Protein 4B9F (pdb70)

CATH classification: 2.60.40.710

Organism: Acetivibrio thermocellus (strain ATCC 27405 / DSM 1237 / JCM 9322 / NBRC 103400 / NCIMB 10682 / NRRL B-4536 / VPI 7372) (NCBI:txid203119)

InterPro domains:
  IPR001956 Carbohydrate-binding module 3 [PF00942] (370-519)
  IPR001956 Carbohydrate-binding module 3 [PS51172] (365-523)
  IPR001956 Carbohydrate-binding module 3 [SM01067] (371-462)
  IPR002102 Cellulosome anchoring protein, cohesin domain [PF00963] (31-167)
  IPR002102 Cellulosome anchoring protein, cohesin domain [PF00963] (185-321)
  IPR002102 Cellulosome anchoring protein, cohesin domain [PF00963] (562-702)
  IPR002102 Cellulosome anchoring protein, cohesin domain [PF00963] (726-865)
  IPR002102 Cellulosome anchoring protein, cohesin domain [PF00963] (891-1030)
  IPR002102 Cellulosome anchoring protein, cohesin domain [PF00963] (1056-1195)
  IPR002102 Cellulosome anchoring protein, cohesin domain [PF00963] (1221-1360)
  IPR002102 Cellulosome anchoring protein, cohesin domain [PF00963] (1386-1525)
  IPR002102 Cellulosome anchoring protein, cohesin domain [PF00963] (1550-1689)
  IPR002105 Dockerin type I repeat [PF00404] (1790-1843)
  IPR002105 Dockerin type I repeat [PS00448] (1824-1843)
  IPR008965 CBM2/CBM3, carbohydrate-binding domain superfamily [SSF49384] (30-178)
  IPR008965 CBM2/CBM3, carbohydrate-binding domain superfamily [SSF49384] (184-321)
  IPR008965 CBM2/CBM3, carbohydrate-binding domain superfamily [SSF49384] (366-522)
  IPR008965 CBM2/CBM3, carbohydrate-binding domain superfamily [SSF49384] (562-702)
  IPR008965 CBM2/CBM3, carbohydrate-binding domain superfamily [SSF49384] (725-865)
  IPR008965 CBM2/CBM3, carbohydrate-binding domain superfamily [SSF49384] (890-1030)

Radius of gyration: 20.33 Å; Cα contacts (8 Å, |Δi|>4): 870; chains: 2; bounding box: 59×36×46 Å

Structure (mmCIF, N/CA/C/O backbone):
data_4B9F
#
_entry.id   4B9F
#
_cell.length_a   54.939
_cell.length_b   58.868
_cell.length_c   87.525
_cell.angle_alpha   90.00
_cell.angle_beta   90.00
_cell.angle_gamma   90.00
#
_symmetry.space_group_name_H-M   'P 2 21 21'
#
loop_
_entity.id
_entity.type
_entity.pdbx_description
1 polymer 'CELLULOSOMAL-SCAFFOLDING PROTEIN A'
2 non-polymer 'CALCIUM ION'
3 non-polymer 'SULFATE ION'
4 water water
#
loop_
_atom_site.group_PDB
_atom_site.id
_atom_site.type_symbol
_atom_site.label_atom_id
_atom_site.label_alt_id
_atom_site.label_comp_id
_atom_site.label_asym_id
_atom_site.label_entity_id
_atom_site.label_seq_id
_atom_site.pdbx_PDB_ins_code
_atom_site.Cartn_x
_atom_site.Cartn_y
_atom_site.Cartn_z
_atom_site.occupancy
_atom_site.B_iso_or_equiv
_atom_site.auth_seq_id
_atom_site.auth_comp_id
_atom_site.auth_asym_id
_atom_site.auth_atom_id
_atom_site.pdbx_PDB_model_num
ATOM 1 N N . ASN A 1 1 ? 32.471 5.088 31.113 1.00 44.11 1 ASN A N 1
ATOM 2 C CA . ASN A 1 1 ? 32.142 3.849 30.422 1.00 40.53 1 ASN A CA 1
ATOM 3 C C . ASN A 1 1 ? 30.651 3.773 30.141 1.00 28.18 1 ASN A C 1
ATOM 4 O O . ASN A 1 1 ? 29.838 3.662 31.060 1.00 26.34 1 ASN A O 1
ATOM 9 N N . LEU A 1 2 ? 30.288 3.847 28.869 1.00 20.34 2 LEU A N 1
ATOM 10 C CA . LEU A 1 2 ? 28.879 3.780 28.511 1.00 19.03 2 LEU A CA 1
ATOM 11 C C . LEU A 1 2 ? 28.620 2.981 27.245 1.00 18.19 2 LEU A C 1
ATOM 12 O O . LEU A 1 2 ? 29.520 2.782 26.418 1.00 22.68 2 LEU A O 1
ATOM 17 N N . LYS A 1 3 ? 27.386 2.503 27.126 1.00 15.68 3 LYS A N 1
ATOM 18 C CA . LYS A 1 3 ? 26.912 1.780 25.957 1.00 16.22 3 LYS A CA 1
ATOM 19 C C . LYS A 1 3 ? 25.797 2.607 25.333 1.00 12.92 3 LYS A C 1
ATOM 20 O O . LYS A 1 3 ? 24.961 3.161 26.047 1.00 14.09 3 LYS A O 1
ATOM 26 N N . VAL A 1 4 ? 25.781 2.687 24.009 1.00 11.56 4 VAL A N 1
ATOM 27 C CA . VAL A 1 4 ? 24.734 3.420 23.310 1.00 10.51 4 VAL A CA 1
ATOM 28 C C . VAL A 1 4 ? 24.003 2.470 22.375 1.00 10.75 4 VAL A C 1
ATOM 29 O O . VAL A 1 4 ? 24.634 1.743 21.606 1.00 13.51 4 VAL A O 1
ATOM 33 N N . GLU A 1 5 ? 22.677 2.456 22.476 1.00 10.10 5 GLU A N 1
ATOM 34 C CA . GLU A 1 5 ? 21.840 1.712 21.562 1.00 11.33 5 GLU A CA 1
ATOM 35 C C . GLU A 1 5 ? 20.912 2.714 20.895 1.00 9.56 5 GLU A C 1
ATOM 36 O O . GLU A 1 5 ? 20.645 3.788 21.440 1.00 9.97 5 GLU A O 1
ATOM 42 N N . PHE A 1 6 ? 20.419 2.356 19.719 1.00 9.76 6 PHE A N 1
ATOM 43 C CA . PHE A 1 6 ? 19.782 3.331 18.864 1.00 9.87 6 PHE A CA 1
ATOM 44 C C . PHE A 1 6 ? 18.858 2.670 17.848 1.00 9.71 6 PHE A C 1
ATOM 45 O O . PHE A 1 6 ? 19.110 1.547 17.419 1.00 10.86 6 PHE A O 1
ATOM 53 N N . TYR A 1 7 ? 17.797 3.376 17.462 1.00 9.61 7 TYR A N 1
ATOM 54 C CA . TYR A 1 7 ? 17.094 3.083 16.210 1.00 9.20 7 TYR A CA 1
ATOM 55 C C . TYR A 1 7 ? 16.231 4.274 15.818 1.00 8.89 7 TYR A C 1
ATOM 56 O O . TYR A 1 7 ? 15.953 5.148 16.650 1.00 9.86 7 TYR A O 1
ATOM 65 N N . ASN A 1 8 ? 15.829 4.314 14.549 1.00 9.31 8 ASN A N 1
ATOM 66 C CA . ASN A 1 8 ? 14.836 5.285 14.069 1.00 9.17 8 ASN A CA 1
ATOM 67 C C . ASN A 1 8 ? 13.467 4.645 14.124 1.00 10.02 8 ASN A C 1
ATOM 68 O O . ASN A 1 8 ? 13.267 3.561 13.575 1.00 11.20 8 ASN A O 1
ATOM 73 N N . SER A 1 9 ? 12.515 5.296 14.778 1.00 10.63 9 SER A N 1
ATOM 74 C CA . SER A 1 9 ? 11.211 4.660 14.934 1.00 12.45 9 SER A CA 1
ATOM 75 C C . SER A 1 9 ? 10.390 4.664 13.648 1.00 11.56 9 SER A C 1
ATOM 76 O O . SER A 1 9 ? 9.577 3.757 13.429 1.00 12.41 9 SER A O 1
ATOM 79 N N . ASN A 1 10 ? 10.592 5.672 12.801 1.00 11.08 10 ASN A N 1
ATOM 80 C CA . ASN A 1 10 ? 9.859 5.751 11.535 1.00 12.17 10 ASN A CA 1
ATOM 81 C C . ASN A 1 10 ? 10.800 5.569 10.356 1.00 12.03 10 ASN A C 1
ATOM 82 O O . ASN A 1 10 ? 11.658 6.408 10.110 1.00 13.57 10 ASN A O 1
ATOM 87 N N . PRO A 1 11 ? 10.654 4.451 9.636 1.00 13.06 11 PRO A N 1
ATOM 88 C CA . PRO A 1 11 ? 11.640 4.104 8.612 1.00 13.25 11 PRO A CA 1
ATOM 89 C C . PRO A 1 11 ? 11.340 4.590 7.195 1.00 13.42 11 PRO A C 1
ATOM 90 O O . PRO A 1 11 ? 12.142 4.297 6.318 1.00 15.53 11 PRO A O 1
ATOM 94 N N . SER A 1 12 ? 10.237 5.297 6.966 1.00 13.46 12 SER A N 1
ATOM 95 C CA . SER A 1 12 ? 9.907 5.756 5.615 1.00 14.25 12 SER A CA 1
ATOM 96 C C . SER A 1 12 ? 11.028 6.594 5.013 1.00 13.63 12 SER A C 1
ATOM 97 O O . SER A 1 12 ? 11.573 7.486 5.667 1.00 13.84 12 SER A O 1
ATOM 100 N N . ASP A 1 13 ? 11.360 6.325 3.758 1.00 13.15 13 ASP A N 1
ATOM 101 C CA . ASP A 1 13 ? 12.447 7.054 3.124 1.00 12.66 13 ASP A CA 1
ATOM 102 C C . ASP A 1 13 ? 12.153 8.551 3.049 1.00 12.73 13 ASP A C 1
ATOM 103 O O . ASP A 1 13 ? 12.995 9.380 3.386 1.00 14.44 13 ASP A O 1
ATOM 108 N N . THR A 1 14 ? 10.951 8.899 2.607 1.00 12.70 14 THR A N 1
ATOM 109 C CA . THR A 1 14 ? 10.529 10.291 2.561 1.00 13.15 14 THR A CA 1
ATOM 110 C C . THR A 1 14 ? 9.661 10.583 3.777 1.00 13.36 14 THR A C 1
ATOM 111 O O . THR A 1 14 ? 8.676 9.889 4.029 1.00 15.46 14 THR A O 1
ATOM 115 N N . THR A 1 15 ? 10.038 11.598 4.543 1.00 11.32 15 THR A N 1
ATOM 116 C CA . THR A 1 15 ? 9.317 11.900 5.774 1.00 12.49 15 THR A CA 1
ATOM 117 C C . THR A 1 15 ? 9.521 13.360 6.140 1.00 12.00 15 THR A C 1
ATOM 118 O O . THR A 1 15 ? 10.557 13.930 5.822 1.00 11.71 15 THR A O 1
ATOM 122 N N . ASN A 1 16 ? 8.539 13.972 6.800 1.00 11.11 16 ASN A N 1
ATOM 123 C CA . ASN A 1 16 ? 8.731 15.332 7.297 1.00 10.82 16 ASN A CA 1
ATOM 124 C C . ASN A 1 16 ? 9.190 15.393 8.755 1.00 10.76 16 ASN A C 1
ATOM 125 O O . ASN A 1 16 ? 9.328 16.468 9.326 1.00 12.51 16 ASN A O 1
ATOM 130 N N A SER A 1 17 ? 9.482 14.226 9.328 0.38 11.84 17 SER A N 1
ATOM 131 N N B SER A 1 17 ? 9.409 14.233 9.356 0.62 9.32 17 SER A N 1
ATOM 132 C CA A SER A 1 17 ? 9.827 14.114 10.742 0.38 15.36 17 SER A CA 1
ATOM 133 C CA B SER A 1 17 ? 9.933 14.188 10.705 0.62 10.26 17 SER A CA 1
ATOM 134 C C A SER A 1 17 ? 10.832 12.986 10.995 0.38 15.03 17 SER A C 1
ATOM 135 C C B SER A 1 17 ? 10.926 13.054 10.820 0.62 8.89 17 SER A C 1
ATOM 136 O O A SER A 1 17 ? 10.546 11.827 10.694 0.38 16.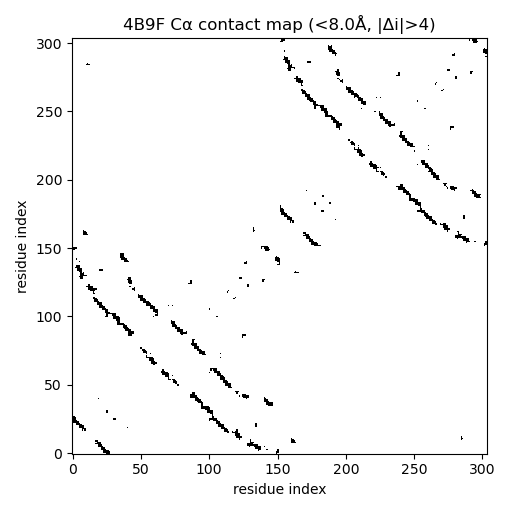71 17 SER A O 1
ATOM 137 O O B SER A 1 17 ? 10.729 11.976 10.257 0.62 10.29 17 SER A O 1
ATOM 142 N N . ILE A 1 18 ? 12.000 13.319 11.547 1.00 9.56 18 ILE A N 1
ATOM 143 C CA . ILE A 1 18 ? 13.006 12.309 11.860 1.00 9.27 18 ILE A CA 1
ATOM 144 C C . ILE A 1 18 ? 12.936 12.034 13.363 1.00 9.67 18 ILE A C 1
ATOM 145 O O . ILE A 1 18 ? 12.804 12.957 14.165 1.00 9.39 18 ILE A O 1
ATOM 150 N N . ASN A 1 19 ? 12.995 10.758 13.736 1.00 9.32 19 ASN A N 1
ATOM 151 C CA . ASN A 1 19 ? 12.701 10.340 15.103 1.00 9.34 19 ASN A CA 1
ATOM 152 C C . ASN A 1 19 ? 13.782 9.437 15.671 1.00 9.36 19 ASN A C 1
ATOM 153 O O . ASN A 1 19 ? 13.609 8.220 15.766 1.00 10.70 19 ASN A O 1
ATOM 158 N N . PRO A 1 20 ? 14.919 10.030 16.048 1.00 9.53 20 PRO A N 1
ATOM 159 C CA . PRO A 1 20 ? 16.020 9.245 16.611 1.00 10.41 20 PRO A CA 1
ATOM 160 C C . PRO A 1 20 ? 15.671 8.770 18.020 1.00 10.06 20 PRO A C 1
ATOM 161 O O . PRO A 1 20 ? 15.275 9.581 18.861 1.00 11.23 20 PRO A O 1
ATOM 165 N N . GLN A 1 21 ? 15.822 7.471 18.270 1.00 9.24 21 GLN A N 1
ATOM 166 C CA . GLN A 1 21 ? 15.605 6.904 19.603 1.00 10.08 21 GLN A CA 1
ATOM 167 C C . GLN A 1 21 ? 16.947 6.454 20.166 1.00 8.71 21 GLN A C 1
ATOM 168 O O . GLN A 1 21 ? 17.614 5.614 19.563 1.00 9.75 21 GLN A O 1
ATOM 174 N N . PHE A 1 22 ? 17.349 7.016 21.306 1.00 8.89 22 PHE A N 1
ATOM 175 C CA . PHE A 1 22 ? 18.612 6.656 21.942 1.00 9.16 22 PHE A CA 1
ATOM 176 C C . PHE A 1 22 ? 18.371 5.990 23.282 1.00 8.61 22 PHE A C 1
ATOM 177 O O . PHE A 1 22 ? 17.460 6.380 24.027 1.00 9.25 22 PHE A O 1
ATOM 185 N N . LYS A 1 23 ? 19.222 5.029 23.624 1.00 9.24 23 LYS A N 1
ATOM 186 C CA . LYS A 1 23 ? 19.256 4.501 24.986 1.00 9.63 23 LYS A CA 1
ATOM 187 C C . LYS A 1 23 ? 20.706 4.395 25.412 1.00 10.07 23 LYS A C 1
ATOM 188 O O . LYS A 1 23 ? 21.492 3.684 24.779 1.00 12.23 23 LYS A O 1
ATOM 194 N N . VAL A 1 24 ? 21.063 5.103 26.476 1.00 9.47 24 VAL A N 1
ATOM 195 C CA . VAL A 1 24 ? 22.451 5.162 26.919 1.00 9.66 24 VAL A CA 1
ATOM 196 C C . VAL A 1 24 ? 22.547 4.537 28.301 1.00 8.97 24 VAL A C 1
ATOM 197 O O . VAL A 1 24 ? 21.829 4.939 29.223 1.00 10.56 24 VAL A O 1
ATOM 201 N N . THR A 1 25 ? 23.421 3.545 28.446 1.00 10.49 25 THR A N 1
ATOM 202 C CA . THR A 1 25 ? 23.547 2.820 29.702 1.00 10.34 25 THR A CA 1
ATOM 203 C C . THR A 1 25 ? 24.928 3.052 30.303 1.00 11.24 25 THR A C 1
ATOM 204 O O . THR A 1 25 ? 25.936 2.953 29.605 1.00 11.68 25 THR A O 1
ATOM 208 N N . ASN A 1 26 ? 24.971 3.342 31.600 1.00 11.40 26 ASN A N 1
ATOM 209 C CA . ASN A 1 26 ? 26.241 3.488 32.308 1.00 12.12 26 ASN A CA 1
ATOM 210 C C . ASN A 1 26 ? 26.734 2.119 32.744 1.00 14.34 26 ASN A C 1
ATOM 211 O O . ASN A 1 26 ? 26.191 1.528 33.678 1.00 16.32 26 ASN A O 1
ATOM 216 N N . THR A 1 27 ? 27.757 1.623 32.058 1.00 15.49 27 THR A N 1
ATOM 217 C CA . THR A 1 27 ? 28.305 0.296 32.326 1.00 20.95 27 THR A CA 1
ATOM 218 C C . THR A 1 27 ? 29.570 0.372 33.178 1.00 20.49 27 THR A C 1
ATOM 219 O O . THR A 1 27 ? 30.241 -0.638 33.400 1.00 22.20 27 THR A O 1
ATOM 223 N N . GLY A 1 28 ? 29.886 1.570 33.662 1.00 20.39 28 GLY A N 1
ATOM 224 C CA . GLY A 1 28 ? 31.076 1.782 34.467 1.00 20.42 28 GLY A CA 1
ATOM 225 C C . GLY A 1 28 ? 30.803 1.716 35.957 1.00 21.16 28 GLY A C 1
ATOM 226 O O . GLY A 1 28 ? 29.726 1.304 36.384 1.00 24.99 28 GLY A O 1
ATOM 227 N N . SER A 1 29 ? 31.776 2.151 36.752 1.00 23.04 29 SER A N 1
ATOM 228 C CA . SER A 1 29 ? 31.700 2.005 38.200 1.00 26.22 29 SER A CA 1
ATOM 229 C C . SER A 1 29 ? 31.297 3.288 38.902 1.00 26.12 29 SER A C 1
ATOM 230 O O . SER A 1 29 ? 31.036 3.287 40.106 1.00 29.67 29 SER A O 1
ATOM 233 N N . SER A 1 30 ? 31.268 4.390 38.161 1.00 21.80 30 SER A N 1
ATOM 234 C CA . SER A 1 30 ? 30.965 5.684 38.760 1.00 23.38 30 SER A CA 1
ATOM 235 C C . SER A 1 30 ? 29.871 6.401 37.998 1.00 19.51 30 SER A C 1
ATOM 236 O O . SER A 1 30 ? 29.650 6.135 36.817 1.00 19.25 30 SER A O 1
ATOM 239 N N . ALA A 1 31 ? 29.186 7.312 38.683 1.00 17.53 31 ALA A N 1
ATOM 240 C CA . ALA A 1 31 ? 28.126 8.102 38.070 1.00 15.80 31 ALA A CA 1
ATOM 241 C C . ALA A 1 31 ? 28.636 9.008 36.952 1.00 16.95 31 ALA A C 1
ATOM 242 O O . ALA A 1 31 ? 29.803 9.417 36.944 1.00 18.84 31 ALA A O 1
ATOM 244 N N . ILE A 1 32 ? 27.750 9.291 36.004 1.00 16.11 32 ILE A N 1
ATOM 245 C CA . ILE A 1 32 ? 28.009 10.200 34.899 1.00 17.44 32 ILE A CA 1
ATOM 246 C C . ILE A 1 32 ? 27.091 11.414 35.026 1.00 15.68 32 ILE A C 1
ATOM 247 O O . ILE A 1 32 ? 25.898 11.278 35.290 1.00 15.81 32 ILE A O 1
ATOM 252 N N . ASP A 1 33 ? 27.668 12.599 34.863 1.00 14.58 33 ASP A N 1
ATOM 253 C CA . ASP A 1 33 ? 26.939 13.862 34.889 1.00 15.09 33 ASP A CA 1
ATOM 254 C C . ASP A 1 33 ? 26.292 14.081 33.524 1.00 13.79 33 ASP A C 1
ATOM 255 O O . ASP A 1 33 ? 26.988 14.359 32.551 1.00 13.40 33 ASP A O 1
ATOM 260 N N . LEU A 1 34 ? 24.968 13.956 33.450 1.00 13.58 34 LEU A N 1
ATOM 261 C CA . LEU A 1 34 ? 24.269 14.101 32.171 1.00 14.10 34 LEU A CA 1
ATOM 262 C C . LEU A 1 34 ? 24.404 15.495 31.567 1.00 13.65 34 LEU A C 1
ATOM 263 O O . LEU A 1 34 ? 24.306 15.653 30.352 1.00 13.23 34 LEU A O 1
ATOM 268 N N . SER A 1 35 ? 24.623 16.506 32.405 1.00 13.88 35 SER A N 1
ATOM 269 C CA . SER A 1 35 ? 24.790 17.862 31.894 1.00 14.82 35 SER A CA 1
ATOM 270 C C . SER A 1 35 ? 26.042 17.981 31.025 1.00 14.33 35 SER A C 1
ATOM 271 O O . SER A 1 35 ? 26.211 18.972 30.313 1.00 17.09 35 SER A O 1
ATOM 274 N N . LYS A 1 36 ? 26.910 16.970 31.089 1.00 13.80 36 LYS A N 1
ATOM 275 C CA . LYS A 1 36 ? 28.124 16.937 30.275 1.00 13.93 36 LYS A CA 1
ATOM 276 C C . LYS A 1 36 ? 28.027 15.981 29.084 1.00 11.22 36 LYS A C 1
ATOM 277 O O . LYS A 1 36 ? 28.955 15.905 28.283 1.00 13.33 36 LYS A O 1
ATOM 283 N N . LEU A 1 37 ? 26.916 15.252 28.963 1.00 10.80 37 LEU A N 1
ATOM 284 C CA . LEU A 1 37 ? 26.772 14.242 27.918 1.00 11.03 37 LEU A CA 1
ATOM 285 C C . LEU A 1 37 ? 26.101 14.812 26.681 1.00 9.69 37 LEU A C 1
ATOM 286 O O . LEU A 1 37 ? 25.063 15.466 26.776 1.00 10.60 37 LEU A O 1
ATOM 291 N N . THR A 1 38 ? 26.700 14.581 25.517 1.00 9.72 38 THR A N 1
ATOM 292 C CA . THR A 1 38 ? 26.037 14.941 24.270 1.00 10.37 38 THR A CA 1
ATOM 293 C C . THR A 1 38 ? 25.995 13.739 23.331 1.00 8.79 38 THR A C 1
ATOM 294 O O . THR A 1 38 ? 26.874 12.867 23.385 1.00 9.63 38 THR A O 1
ATOM 298 N N . LEU A 1 39 ? 24.962 13.694 22.492 1.00 8.74 39 LEU A N 1
ATOM 299 C CA . LEU A 1 39 ? 24.752 12.622 21.533 1.00 8.22 39 LEU A CA 1
ATOM 300 C C . LEU A 1 39 ? 24.599 13.244 20.156 1.00 8.29 39 LEU A C 1
ATOM 301 O O . LEU A 1 39 ? 23.969 14.303 20.019 1.00 9.76 39 LEU A O 1
ATOM 306 N N . ARG A 1 40 ? 25.143 12.596 19.128 1.00 8.66 40 ARG A N 1
ATOM 307 C CA . ARG A 1 40 ? 25.043 13.144 17.780 1.00 8.64 40 ARG A CA 1
ATOM 308 C C . ARG A 1 40 ? 24.368 12.175 16.830 1.00 8.18 40 ARG A C 1
ATOM 309 O O . ARG A 1 40 ? 24.694 10.978 16.800 1.00 9.28 40 ARG A O 1
ATOM 317 N N . TYR A 1 41 ? 23.419 12.717 16.061 1.00 9.15 41 TYR A N 1
ATOM 318 C CA . TYR A 1 41 ? 22.737 12.007 14.992 1.00 8.81 41 TYR A CA 1
ATOM 319 C C . TYR A 1 41 ? 23.042 12.731 13.676 1.00 7.81 41 TYR A C 1
ATOM 320 O O . TYR A 1 41 ? 22.622 13.870 13.484 1.00 8.54 41 TYR A O 1
ATOM 329 N N . TYR A 1 42 ? 23.777 12.063 12.785 1.00 8.60 42 TYR A N 1
ATOM 330 C CA . TYR A 1 42 ? 24.266 12.683 11.560 1.00 9.41 42 TYR A CA 1
ATOM 331 C C . TYR A 1 42 ? 23.362 12.390 10.376 1.00 8.77 42 TYR A C 1
ATOM 332 O O . TYR A 1 42 ? 22.917 11.253 10.179 1.00 9.51 42 TYR A O 1
ATOM 341 N N . TYR A 1 43 ? 23.127 13.400 9.551 1.00 9.39 43 TYR A N 1
ATOM 342 C CA . TYR A 1 43 ? 22.230 13.244 8.421 1.00 8.39 43 TYR A CA 1
ATOM 343 C C . TYR A 1 43 ? 22.479 14.323 7.378 1.00 8.89 43 TYR A C 1
ATOM 344 O O . TYR A 1 43 ? 23.308 15.212 7.574 1.00 9.92 43 TYR A O 1
ATOM 353 N N . THR A 1 44 ? 21.771 14.221 6.258 1.00 10.00 44 THR A N 1
ATOM 354 C CA . THR A 1 44 ? 21.791 15.262 5.244 1.00 10.67 44 THR A CA 1
ATOM 355 C C . THR A 1 44 ? 20.450 15.980 5.267 1.00 10.33 44 THR A C 1
ATOM 356 O O . THR A 1 44 ? 19.393 15.351 5.197 1.00 10.71 44 THR A O 1
ATOM 360 N N . VAL A 1 45 ? 20.494 17.303 5.361 1.00 11.14 45 VAL A N 1
ATOM 361 C CA . VAL A 1 45 ? 19.283 18.092 5.565 1.00 11.49 45 VAL A CA 1
ATOM 362 C C . VAL A 1 45 ? 18.332 18.111 4.355 1.00 11.55 45 VAL A C 1
ATOM 363 O O . VAL A 1 45 ? 17.135 18.325 4.524 1.00 11.96 45 VAL A O 1
ATOM 367 N N . ASP A 1 46 ? 18.865 17.872 3.155 1.00 12.21 46 ASP A N 1
ATOM 368 C CA . ASP A 1 46 ? 18.076 17.837 1.914 1.00 12.64 46 ASP A CA 1
ATOM 369 C C . ASP A 1 46 ? 17.328 19.149 1.667 1.00 12.30 46 ASP A C 1
ATOM 370 O O . ASP A 1 46 ? 16.101 19.161 1.517 1.00 13.62 46 ASP A O 1
ATOM 375 N N . GLY A 1 47 ? 18.075 20.247 1.614 1.00 12.56 47 GLY A N 1
ATOM 376 C CA . GLY A 1 47 ? 17.495 21.568 1.462 1.00 14.06 47 GLY A CA 1
ATOM 377 C C . GLY A 1 47 ? 17.514 22.268 2.799 1.00 13.69 47 GLY A C 1
ATOM 378 O O . GLY A 1 47 ? 16.696 21.977 3.668 1.00 14.31 47 GLY A O 1
ATOM 379 N N . GLN A 1 48 ? 18.470 23.175 2.978 1.00 14.88 48 GLN A N 1
ATOM 380 C CA . GLN A 1 48 ? 18.639 23.843 4.257 1.00 13.72 48 GLN A CA 1
ATOM 381 C C . GLN A 1 48 ? 17.410 24.682 4.611 1.00 13.87 48 GLN A C 1
ATOM 382 O O . GLN A 1 48 ? 16.951 25.501 3.808 1.00 15.31 48 GLN A O 1
ATOM 388 N N . LYS A 1 49 ? 16.885 24.446 5.810 1.00 14.09 49 LYS A N 1
ATOM 389 C CA . LYS A 1 49 ? 15.761 25.191 6.371 1.00 15.06 49 LYS A CA 1
ATOM 390 C C . LYS A 1 49 ? 15.976 25.230 7.874 1.00 12.00 49 LYS A C 1
ATOM 391 O O . LYS A 1 49 ? 16.669 24.365 8.424 1.00 13.20 49 LYS A O 1
ATOM 397 N N . ASP A 1 50 ? 15.357 26.195 8.548 1.00 12.53 50 ASP A N 1
ATOM 398 C CA . ASP A 1 50 ? 15.338 26.181 10.003 1.00 13.27 50 ASP A CA 1
ATOM 399 C C . ASP A 1 50 ? 14.687 24.890 10.475 1.00 11.48 50 ASP A C 1
ATOM 400 O O . ASP A 1 50 ? 13.715 24.425 9.884 1.00 12.31 50 ASP A O 1
ATOM 405 N N . GLN A 1 51 ? 15.226 24.330 11.550 1.00 10.45 51 GLN A N 1
ATOM 406 C CA . GLN A 1 51 ? 14.732 23.084 12.112 1.00 9.44 51 GLN A CA 1
ATOM 407 C C . GLN A 1 51 ? 14.494 23.236 13.601 1.00 8.74 51 GLN A C 1
ATOM 408 O O . GLN A 1 51 ? 15.073 24.112 14.240 1.00 10.77 51 GLN A O 1
ATOM 414 N N . THR A 1 52 ? 13.641 22.373 14.150 1.00 8.38 52 THR A N 1
ATOM 415 C CA . THR A 1 52 ? 13.364 22.372 15.587 1.00 8.90 52 THR A CA 1
ATOM 416 C C . THR A 1 52 ? 13.337 20.938 16.095 1.00 8.17 52 THR A C 1
ATOM 417 O O . THR A 1 52 ? 12.877 20.030 15.397 1.00 9.34 52 THR A O 1
ATOM 421 N N . PHE A 1 53 ? 13.857 20.755 17.303 1.00 7.98 53 PHE A N 1
ATOM 422 C CA . PHE A 1 53 ? 13.867 19.472 18.006 1.00 8.43 53 PHE A CA 1
ATOM 423 C C . PHE A 1 53 ? 12.936 19.489 19.205 1.00 7.91 53 PHE A C 1
ATOM 424 O O . PHE A 1 53 ? 12.890 20.466 19.964 1.00 8.49 53 PHE A O 1
ATOM 432 N N . TRP A 1 54 ? 12.208 18.398 19.403 1.00 7.80 54 TRP A N 1
ATOM 433 C CA . TRP A 1 54 ? 11.479 18.195 20.645 1.00 8.66 54 TRP A CA 1
ATOM 434 C C . TRP A 1 54 ? 11.714 16.772 21.103 1.00 8.53 54 TRP A C 1
ATOM 435 O O . 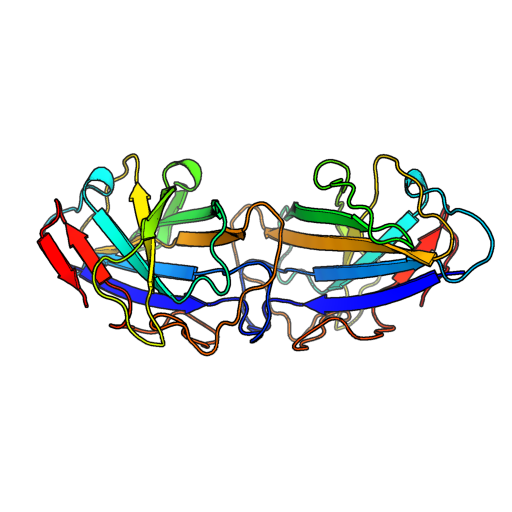TRP A 1 54 ? 11.836 15.867 20.283 1.00 11.21 54 TRP A O 1
ATOM 446 N N . CYS A 1 55 ? 11.778 16.555 22.407 1.00 9.88 55 CYS A N 1
ATOM 447 C CA . CYS A 1 55 ? 11.785 15.189 22.910 1.00 10.33 55 CYS A CA 1
ATOM 448 C C . CYS A 1 55 ? 10.354 14.755 23.245 1.00 10.18 55 CYS A C 1
ATOM 449 O O . CYS A 1 55 ? 9.686 15.420 24.032 1.00 12.71 55 CYS A O 1
ATOM 452 N N . ASP A 1 56 ? 9.892 13.653 22.647 1.00 11.02 56 ASP A N 1
ATOM 453 C CA . ASP A 1 56 ? 8.553 13.106 22.938 1.00 12.68 56 ASP A CA 1
ATOM 454 C C . ASP A 1 56 ? 8.489 12.547 24.358 1.00 10.57 56 ASP A C 1
ATOM 455 O O . ASP A 1 56 ? 7.458 12.607 25.039 1.00 13.09 56 ASP A O 1
ATOM 460 N N . HIS A 1 57 ? 9.588 11.943 24.790 1.00 9.76 57 HIS A N 1
ATOM 461 C CA . HIS A 1 57 ? 9.621 11.217 26.047 1.00 10.29 57 HIS A CA 1
ATOM 462 C C . HIS A 1 57 ? 11.066 10.893 26.374 1.00 9.43 57 HIS A C 1
ATOM 463 O O . HIS A 1 57 ? 11.798 10.399 25.524 1.00 10.04 57 HIS A O 1
ATOM 470 N N . ALA A 1 58 ? 11.478 11.166 27.604 1.00 8.92 58 ALA A N 1
ATOM 471 C CA . ALA A 1 58 ? 12.777 10.698 28.082 1.00 9.20 58 ALA A CA 1
ATOM 472 C C . ALA A 1 58 ? 12.669 10.361 29.549 1.00 8.07 58 ALA A C 1
ATOM 473 O O . ALA A 1 58 ? 11.946 11.023 30.299 1.00 10.07 58 ALA A O 1
ATOM 475 N N . ALA A 1 59 ? 13.406 9.342 29.966 1.00 9.19 59 ALA A N 1
ATOM 476 C CA . ALA A 1 59 ? 13.396 8.962 31.366 1.00 9.76 59 ALA A CA 1
ATOM 477 C C . ALA A 1 59 ? 14.711 8.332 31.753 1.00 9.49 59 ALA A C 1
ATOM 478 O O . ALA A 1 59 ? 15.371 7.682 30.930 1.00 10.48 59 ALA A O 1
ATOM 480 N N . ILE A 1 60 ? 15.091 8.546 33.007 1.00 9.90 60 ILE A N 1
ATOM 481 C CA . ILE A 1 60 ? 16.228 7.853 33.598 1.00 9.99 60 ILE A CA 1
ATOM 482 C C . ILE A 1 60 ? 15.678 6.689 34.405 1.00 9.97 60 ILE A C 1
ATOM 483 O O . ILE A 1 60 ? 14.833 6.879 35.291 1.00 11.01 60 ILE A O 1
ATOM 488 N N . ILE A 1 61 ? 16.137 5.488 34.070 1.00 10.46 61 ILE A N 1
ATOM 489 C CA . ILE A 1 61 ? 15.690 4.278 34.734 1.00 11.20 61 ILE A CA 1
ATOM 490 C C . ILE A 1 61 ? 16.828 3.754 35.595 1.00 11.00 61 ILE A C 1
ATOM 491 O O . ILE A 1 61 ? 17.912 3.455 35.088 1.00 11.78 61 ILE A O 1
ATOM 496 N N . GLY A 1 62 ? 16.592 3.657 36.900 1.00 11.24 62 GLY A N 1
ATOM 497 C CA . GLY A 1 62 ? 17.620 3.207 37.813 1.00 11.64 62 GLY A CA 1
ATOM 498 C C . GLY A 1 62 ? 17.889 1.728 37.678 1.00 13.29 62 GLY A C 1
ATOM 499 O O . GLY A 1 62 ? 17.137 0.992 37.027 1.00 12.84 62 GLY A O 1
ATOM 500 N N . SER A 1 63 ? 18.954 1.277 38.320 1.00 14.77 63 SER A N 1
ATOM 501 C CA . SER A 1 63 ? 19.303 -0.139 38.265 1.00 17.72 63 SER A CA 1
ATOM 502 C C . SER A 1 63 ? 18.235 -1.046 38.892 1.00 18.05 63 SER A C 1
ATOM 503 O O . SER A 1 63 ? 18.145 -2.233 38.552 1.00 19.35 63 SER A O 1
ATOM 506 N N A ASN A 1 64 ? 17.428 -0.482 39.793 0.66 17.71 64 ASN A N 1
ATOM 507 N N B ASN A 1 64 ? 17.442 -0.497 39.807 0.34 22.22 64 ASN A N 1
ATOM 508 C CA A ASN A 1 64 ? 16.347 -1.217 40.455 0.66 18.19 64 ASN A CA 1
ATOM 509 C CA B ASN A 1 64 ? 16.359 -1.256 40.426 0.34 23.53 64 ASN A CA 1
ATOM 510 C C A ASN A 1 64 ? 15.030 -1.062 39.718 0.66 16.46 64 ASN A C 1
ATOM 511 C C B ASN A 1 64 ? 15.010 -0.948 39.791 0.34 22.46 64 ASN A C 1
ATOM 512 O O A ASN A 1 64 ? 14.007 -1.608 40.141 0.66 18.21 64 ASN A O 1
ATOM 513 O O B ASN A 1 64 ? 13.962 -1.302 40.332 0.34 25.31 64 ASN A O 1
ATOM 522 N N . GLY A 1 65 ? 15.047 -0.277 38.645 1.00 15.98 65 GLY A N 1
ATOM 523 C CA . GLY A 1 65 ? 13.850 -0.017 37.870 1.00 15.54 65 GLY A CA 1
ATOM 524 C C . GLY A 1 65 ? 13.122 1.265 38.213 1.00 14.03 65 GLY A C 1
ATOM 525 O O . GLY A 1 65 ? 12.032 1.497 37.699 1.00 16.53 65 GLY A O 1
ATOM 526 N N . SER A 1 66 ? 13.713 2.112 39.055 1.00 11.94 66 SER A N 1
ATOM 527 C CA . SER A 1 66 ? 13.076 3.390 39.371 1.00 10.20 66 SER A CA 1
ATOM 528 C C . SER A 1 66 ? 12.891 4.203 38.095 1.00 10.11 66 SER A C 1
ATOM 529 O O . SER A 1 66 ? 13.679 4.088 37.154 1.00 11.47 66 SER A O 1
ATOM 532 N N . TYR A 1 67 ? 11.846 5.021 38.076 1.00 10.95 67 TYR A N 1
ATOM 533 C CA . TYR A 1 67 ? 11.506 5.832 36.920 1.00 11.50 67 TYR A CA 1
ATOM 534 C C . TYR A 1 67 ? 11.577 7.314 37.257 1.00 12.47 67 TYR A C 1
ATOM 535 O O . TYR A 1 67 ? 10.869 7.801 38.142 1.00 13.21 67 TYR A O 1
ATOM 544 N N A ASN A 1 68 ? 12.404 8.038 36.518 0.63 10.00 68 ASN A N 1
ATOM 545 N N B ASN A 1 68 ? 12.456 8.029 36.559 0.37 14.69 68 ASN A N 1
ATOM 546 C CA A ASN A 1 68 ? 12.471 9.480 36.666 0.63 10.29 68 ASN A CA 1
ATOM 547 C CA B ASN A 1 68 ? 12.502 9.488 36.627 0.37 15.51 68 ASN A CA 1
ATOM 548 C C A ASN A 1 68 ? 12.301 10.152 35.312 0.63 10.84 68 ASN A C 1
ATOM 549 C C B ASN A 1 68 ? 12.267 10.077 35.255 0.37 12.81 68 ASN A C 1
ATOM 550 O O A ASN A 1 68 ? 13.220 10.141 34.492 0.63 12.10 68 ASN A O 1
ATOM 551 O O B ASN A 1 68 ? 13.112 9.954 34.371 0.37 10.50 68 ASN A O 1
ATOM 560 N N . GLY A 1 69 ? 11.121 10.716 35.070 1.00 12.07 69 GLY A N 1
ATOM 561 C CA . GLY A 1 69 ? 10.832 11.378 33.814 1.00 12.27 69 GLY A CA 1
ATOM 562 C C . GLY A 1 69 ? 11.630 12.662 33.680 1.00 11.32 69 GLY A C 1
ATOM 563 O O . GLY A 1 69 ? 11.631 13.487 34.599 1.00 13.73 69 GLY A O 1
ATOM 564 N N . ILE A 1 70 ? 12.311 12.828 32.548 1.00 10.17 70 ILE A N 1
ATOM 565 C CA . ILE A 1 70 ? 13.176 13.987 32.332 1.00 10.03 70 ILE A CA 1
ATOM 566 C C . ILE A 1 70 ? 12.968 14.614 30.953 1.00 10.29 70 ILE A C 1
ATOM 567 O O . ILE A 1 70 ? 13.853 15.277 30.424 1.00 10.36 70 ILE A O 1
ATOM 572 N N . THR A 1 71 ? 11.789 14.416 30.379 1.00 10.70 71 THR A N 1
ATOM 573 C CA . THR A 1 71 ? 11.527 14.839 29.008 1.00 10.48 71 THR A CA 1
ATOM 574 C C . THR A 1 71 ? 11.910 16.288 28.710 1.00 10.92 71 THR A C 1
ATOM 575 O O . THR A 1 71 ? 12.558 16.574 27.697 1.00 12.50 71 THR A O 1
ATOM 579 N N A SER A 1 72 ? 11.525 17.189 29.604 0.50 11.21 72 SER A N 1
ATOM 580 N N B SER A 1 72 ? 11.517 17.202 29.589 0.50 11.47 72 SER A N 1
ATOM 581 C CA A SER A 1 72 ? 11.768 18.614 29.401 0.50 13.47 72 SER A CA 1
ATOM 582 C CA B SER A 1 72 ? 11.776 18.622 29.352 0.50 13.57 72 SER A CA 1
ATOM 583 C C A SER A 1 72 ? 13.197 19.053 29.727 0.50 13.08 72 SER A C 1
ATOM 584 C C B SER A 1 72 ? 13.237 19.024 29.578 0.50 11.36 72 SER A C 1
ATOM 585 O O A SER A 1 72 ? 13.524 20.241 29.645 0.50 16.45 72 SER A O 1
ATOM 586 O O B SER A 1 72 ? 13.626 20.161 29.279 0.50 9.86 72 SER A O 1
ATOM 591 N N . ASN A 1 73 ? 14.046 18.093 30.083 1.00 11.40 73 ASN A N 1
ATOM 592 C CA . ASN A 1 73 ? 15.466 18.367 30.309 1.00 11.03 73 ASN A CA 1
ATOM 593 C C . ASN A 1 73 ? 16.328 18.062 29.086 1.00 9.94 73 ASN A C 1
ATOM 594 O O . ASN A 1 73 ? 17.543 18.301 29.094 1.00 11.54 73 ASN A O 1
ATOM 599 N N . VAL A 1 74 ? 15.702 17.517 28.048 1.00 9.25 74 VAL A N 1
ATOM 600 C CA . VAL A 1 74 ? 16.425 17.094 26.854 1.00 9.26 74 VAL A CA 1
ATOM 601 C C . VAL A 1 74 ? 16.381 18.178 25.778 1.00 9.70 74 VAL A C 1
ATOM 602 O O . VAL A 1 74 ? 15.311 18.538 25.273 1.00 11.52 74 VAL A O 1
ATOM 606 N N . LYS A 1 75 ? 17.559 18.700 25.447 1.00 9.32 75 LYS A N 1
ATOM 607 C CA . LYS A 1 75 ? 17.694 19.788 24.492 1.00 9.50 75 LYS A CA 1
ATOM 608 C C . LYS A 1 75 ? 18.244 19.282 23.172 1.00 8.20 75 LYS A C 1
ATOM 609 O O . LYS A 1 75 ? 19.041 18.341 23.145 1.00 9.94 75 LYS A O 1
ATOM 615 N N . GLY A 1 76 ? 17.889 19.961 22.087 1.00 8.80 76 GLY A N 1
ATOM 616 C CA . GLY A 1 76 ? 18.424 19.629 20.783 1.00 8.93 76 GLY A CA 1
ATOM 617 C C . GLY A 1 76 ? 18.867 20.861 20.035 1.00 9.05 76 GLY A C 1
ATOM 618 O O . GLY A 1 76 ? 18.174 21.881 20.023 1.00 9.72 76 GLY A O 1
ATOM 619 N N A THR A 1 77 ? 20.036 20.757 19.410 1.00 8.60 77 THR A N 1
ATOM 620 N N B THR A 1 77 ? 20.049 20.767 19.436 0.0000 15.59 77 THR A N 1
ATOM 621 C CA A THR A 1 77 ? 20.599 21.830 18.614 1.00 10.03 77 THR A CA 1
ATOM 622 C CA B THR A 1 77 ? 20.561 21.806 18.560 0.0000 19.40 77 THR A CA 1
ATOM 623 C C A THR A 1 77 ? 21.085 21.250 17.288 1.00 8.66 77 THR A C 1
ATOM 624 C C B THR A 1 77 ? 20.710 21.228 17.172 0.0000 15.98 77 THR A C 1
ATOM 625 O O A THR A 1 77 ? 21.449 20.073 17.217 1.00 10.63 77 THR A O 1
ATOM 626 O O B THR A 1 77 ? 20.472 20.044 16.948 0.0000 17.50 77 THR A O 1
ATOM 633 N N . PHE A 1 78 ? 21.118 22.073 16.240 1.00 9.54 78 PHE A N 1
ATOM 634 C CA . PHE A 1 78 ? 21.515 21.608 14.920 1.00 9.03 78 PHE A CA 1
ATOM 635 C C . PHE A 1 78 ? 22.852 22.206 14.549 1.00 10.81 78 PHE A C 1
ATOM 636 O O . PHE A 1 78 ? 23.044 23.423 14.636 1.00 12.09 78 PHE A O 1
ATOM 644 N N . VAL A 1 79 ? 23.783 21.341 14.167 1.00 9.45 79 VAL A N 1
ATOM 645 C CA . VAL A 1 79 ? 25.139 21.774 13.864 1.00 11.13 79 VAL A CA 1
ATOM 646 C C . VAL A 1 79 ? 25.510 21.395 12.437 1.00 10.39 79 VAL A C 1
ATOM 647 O O . VAL A 1 79 ? 25.448 20.224 12.061 1.00 11.05 79 VAL A O 1
ATOM 651 N N . LYS A 1 80 ? 25.894 22.389 11.642 1.00 11.80 80 LYS A N 1
ATOM 652 C CA . LYS A 1 80 ? 26.351 22.129 10.281 1.00 12.36 80 LYS A CA 1
ATOM 653 C C . LYS A 1 80 ? 27.774 21.590 10.285 1.00 12.16 80 LYS A C 1
ATOM 654 O O . LYS A 1 80 ? 28.639 22.077 11.025 1.00 14.94 80 LYS A O 1
ATOM 660 N N . MET A 1 81 ? 28.029 20.597 9.441 1.00 12.15 81 MET A N 1
ATOM 661 C CA . MET A 1 81 ? 29.391 20.126 9.225 1.00 12.74 81 MET A CA 1
ATOM 662 C C . MET A 1 81 ? 29.993 20.940 8.099 1.00 13.39 81 MET A C 1
ATOM 663 O O . MET A 1 81 ? 29.437 20.985 6.997 1.00 16.65 81 MET A O 1
ATOM 668 N N . SER A 1 82 ? 31.119 21.593 8.359 1.00 13.11 82 SER A N 1
ATOM 669 C CA . SER A 1 82 ? 31.652 22.516 7.366 1.00 12.89 82 SER A CA 1
ATOM 670 C C . SER A 1 82 ? 32.219 21.778 6.155 1.00 13.68 82 SER A C 1
ATOM 671 O O . SER A 1 82 ? 32.277 22.331 5.055 1.00 15.66 82 SER A O 1
ATOM 674 N N . SER A 1 83 ? 32.654 20.541 6.370 1.00 12.95 83 SER A N 1
ATOM 675 C CA . SER A 1 83 ? 33.037 19.668 5.272 1.00 12.46 83 SER A CA 1
ATOM 676 C C . SER A 1 83 ? 32.102 18.461 5.268 1.00 13.16 83 SER A C 1
ATOM 677 O O . SER A 1 83 ? 32.243 17.535 6.067 1.00 14.19 83 SER A O 1
ATOM 680 N N . SER A 1 84 ? 31.120 18.484 4.381 1.00 12.81 84 SER A N 1
ATOM 681 C CA . SER A 1 84 ? 30.123 17.424 4.374 1.00 12.85 84 SER A CA 1
ATOM 682 C C . SER A 1 84 ? 30.615 16.175 3.668 1.00 13.73 84 SER A C 1
ATOM 683 O O . SER A 1 84 ? 31.501 16.223 2.809 1.00 14.04 84 SER A O 1
ATOM 686 N N . THR A 1 85 ? 30.010 15.055 4.037 1.00 14.04 85 THR A N 1
ATOM 687 C CA . THR A 1 85 ? 30.193 13.806 3.320 1.00 16.68 85 THR A CA 1
ATOM 688 C C . THR A 1 85 ? 28.915 13.514 2.540 1.00 16.14 85 THR A C 1
ATOM 689 O O . THR A 1 85 ? 27.936 14.254 2.646 1.00 17.41 85 THR A O 1
ATOM 693 N N . ASN A 1 86 ? 28.920 12.434 1.763 1.00 20.40 86 ASN A N 1
ATOM 694 C CA . ASN A 1 86 ? 27.762 12.078 0.946 1.00 24.05 86 ASN A CA 1
ATOM 695 C C . ASN A 1 86 ? 26.512 11.809 1.769 1.00 18.77 86 ASN A C 1
ATOM 696 O O . ASN A 1 86 ? 25.390 11.958 1.276 1.00 21.18 86 ASN A O 1
ATOM 701 N N A ASN A 1 87 ? 26.693 11.401 3.020 0.47 16.90 87 ASN A N 1
ATOM 702 N N B ASN A 1 87 ? 26.708 11.424 3.026 0.53 15.83 87 ASN A N 1
ATOM 703 C CA A ASN A 1 87 ? 25.547 11.099 3.866 0.47 14.77 87 ASN A CA 1
ATOM 704 C CA B ASN A 1 87 ? 25.595 11.057 3.889 0.53 14.30 87 ASN A CA 1
ATOM 705 C C A ASN A 1 87 ? 25.528 11.856 5.190 0.47 11.90 87 ASN A C 1
ATOM 706 C C B ASN A 1 87 ? 25.522 11.862 5.184 0.53 11.75 87 ASN A C 1
ATOM 707 O O A ASN A 1 87 ? 24.801 11.494 6.104 0.47 11.28 87 ASN A O 1
ATOM 708 O O B ASN A 1 87 ? 24.743 11.543 6.072 0.53 12.47 87 ASN A O 1
ATOM 717 N N . ALA A 1 88 ? 26.320 12.917 5.291 1.00 10.99 88 ALA A N 1
ATOM 718 C CA . ALA A 1 88 ? 26.277 13.750 6.486 1.00 11.23 88 ALA A CA 1
ATOM 719 C C . ALA A 1 88 ? 26.683 15.177 6.188 1.00 10.31 88 ALA A C 1
ATOM 720 O O . ALA A 1 88 ? 27.829 15.432 5.799 1.00 12.26 88 ALA A O 1
ATOM 722 N N . ASP A 1 89 ? 25.758 16.115 6.380 1.00 9.76 89 ASP A N 1
ATOM 723 C CA . ASP A 1 89 ? 26.109 17.532 6.335 1.00 9.71 89 ASP A CA 1
ATOM 724 C C . ASP A 1 89 ? 25.702 18.285 7.589 1.00 9.24 89 ASP A C 1
ATOM 725 O O . ASP A 1 89 ? 26.050 19.455 7.749 1.00 10.62 89 ASP A O 1
ATOM 730 N N . THR A 1 90 ? 24.988 17.600 8.480 1.00 9.83 90 THR A N 1
ATOM 731 C CA . THR A 1 90 ? 24.441 18.196 9.685 1.00 9.94 90 THR A CA 1
ATOM 732 C C . THR A 1 90 ? 24.419 17.127 10.756 1.00 9.60 90 THR A C 1
ATOM 733 O O . THR A 1 90 ? 24.310 15.940 10.444 1.00 9.92 90 THR A O 1
ATOM 737 N N . TYR A 1 91 ? 24.511 17.523 12.017 1.00 8.43 91 TYR A N 1
ATOM 738 C CA . TYR A 1 91 ? 24.034 16.633 13.066 1.00 8.63 91 TYR A CA 1
ATOM 739 C C . TYR A 1 91 ? 23.104 17.319 14.032 1.00 8.67 91 TYR A C 1
ATOM 740 O O . TYR A 1 91 ? 23.223 18.5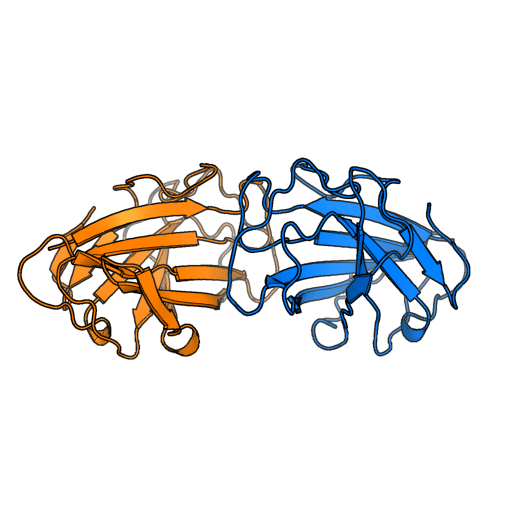19 14.306 1.00 9.90 91 TYR A O 1
ATOM 749 N N . LEU A 1 92 ? 22.142 16.546 14.513 1.00 8.65 92 LEU A N 1
ATOM 750 C CA . LEU A 1 92 ? 21.418 16.919 15.706 1.00 8.34 92 LEU A CA 1
ATOM 751 C C . LEU A 1 92 ? 22.300 16.568 16.891 1.00 8.30 92 LEU A C 1
ATOM 752 O O . LEU A 1 92 ? 22.821 15.447 16.988 1.00 8.91 92 LEU A O 1
ATOM 757 N N . GLU A 1 93 ? 22.505 17.536 17.773 1.00 8.12 93 GLU A N 1
ATOM 758 C CA . GLU A 1 93 ? 23.185 17.288 19.025 1.00 8.69 93 GLU A CA 1
ATOM 759 C C . GLU A 1 93 ? 22.171 17.322 20.144 1.00 8.39 93 GLU A C 1
ATOM 760 O O . GLU A 1 93 ? 21.499 18.344 20.347 1.00 9.09 93 GLU A O 1
ATOM 766 N N . ILE A 1 94 ? 22.041 16.199 20.842 1.00 8.34 94 ILE A N 1
ATOM 767 C CA . ILE A 1 94 ? 21.166 16.102 21.997 1.00 8.47 94 ILE A CA 1
ATOM 768 C C . ILE A 1 94 ? 22.011 16.346 23.239 1.00 9.33 94 ILE A C 1
ATOM 769 O O . ILE A 1 94 ? 23.105 15.786 23.378 1.00 10.01 94 ILE A O 1
ATOM 774 N N . SER A 1 95 ? 21.498 17.187 24.128 1.00 8.97 95 SER A N 1
ATOM 775 C CA . SER A 1 95 ? 22.147 17.475 25.398 1.00 9.55 95 SER A CA 1
ATOM 776 C C . SER A 1 95 ? 21.106 17.498 26.520 1.00 9.72 95 SER A C 1
ATOM 777 O O . SER A 1 95 ? 19.898 17.336 26.271 1.00 9.79 95 SER A O 1
ATOM 780 N N . PHE A 1 96 ? 21.577 17.700 27.749 1.00 9.60 96 PHE A N 1
ATOM 781 C CA . PHE A 1 96 ? 20.731 17.577 28.936 1.00 9.90 96 PHE A CA 1
ATOM 782 C C . PHE A 1 96 ? 20.983 18.746 29.863 1.00 11.15 96 PHE A C 1
ATOM 783 O O . PHE A 1 96 ? 22.136 19.152 30.064 1.00 11.72 96 PHE A O 1
ATOM 791 N N . THR A 1 97 ? 19.911 19.268 30.448 1.00 11.02 97 THR A N 1
ATOM 792 C CA . THR A 1 97 ? 20.024 20.400 31.356 1.00 12.11 97 THR A CA 1
ATOM 793 C C . THR A 1 97 ? 20.589 19.998 32.712 1.00 13.82 97 THR A C 1
ATOM 794 O O . THR A 1 97 ? 21.082 20.841 33.459 1.00 18.23 97 THR A O 1
ATOM 798 N N . GLY A 1 98 ? 20.514 18.711 33.028 1.00 12.59 98 GLY A N 1
ATOM 799 C CA . GLY A 1 98 ? 20.983 18.221 34.304 1.00 13.24 98 GLY A CA 1
ATOM 800 C C . GLY A 1 98 ? 20.676 16.746 34.428 1.00 13.66 98 GLY A C 1
ATOM 801 O O . GLY A 1 98 ? 20.214 16.120 33.472 1.00 14.00 98 GLY A O 1
ATOM 802 N N . GLY A 1 99 ? 20.927 16.190 35.607 1.00 15.20 99 GLY A N 1
ATOM 803 C CA . GLY A 1 99 ? 20.688 14.780 35.855 1.00 14.07 99 GLY A CA 1
ATOM 804 C C . GLY A 1 99 ? 21.966 13.976 35.995 1.00 13.35 99 GLY A C 1
ATOM 805 O O . GLY A 1 99 ? 23.049 14.406 35.592 1.00 14.20 99 GLY A O 1
ATOM 806 N N . THR A 1 100 ? 21.822 12.792 36.569 1.00 12.85 100 THR A N 1
ATOM 807 C CA . THR A 1 100 ? 22.946 11.925 36.846 1.00 13.73 100 THR A CA 1
ATOM 808 C C . THR A 1 100 ? 22.567 10.521 36.423 1.00 13.20 100 THR A C 1
ATOM 809 O O . THR A 1 100 ? 21.456 10.049 36.696 1.00 13.49 100 THR A O 1
ATOM 813 N N . LEU A 1 101 ? 23.488 9.868 35.729 1.00 12.66 101 LEU A N 1
ATOM 814 C CA . LEU A 1 101 ? 23.300 8.495 35.314 1.00 12.70 101 LEU A CA 1
ATOM 815 C C . LEU A 1 101 ? 24.187 7.604 36.182 1.00 12.75 101 LEU A C 1
ATOM 816 O O . LEU A 1 101 ? 25.407 7.558 35.998 1.00 13.93 101 LEU A O 1
ATOM 821 N N . GLU A 1 102 ? 23.570 6.920 37.141 1.00 13.39 102 GLU A N 1
ATOM 822 C CA . GLU A 1 102 ? 24.295 6.060 38.081 1.00 14.06 102 GLU A CA 1
ATOM 823 C C . GLU A 1 102 ? 24.807 4.801 37.395 1.00 14.23 102 GLU A C 1
ATOM 824 O O . GLU A 1 102 ? 24.300 4.426 36.340 1.00 13.60 102 GLU A O 1
ATOM 830 N N . PRO A 1 103 ? 25.804 4.133 37.997 1.00 16.22 103 PRO A N 1
ATOM 831 C CA . PRO A 1 103 ? 26.219 2.839 37.442 1.00 16.96 103 PRO A CA 1
ATOM 832 C C . PRO A 1 103 ? 25.029 1.893 37.325 1.00 16.87 103 PRO A C 1
ATOM 833 O O . PRO A 1 103 ? 24.266 1.739 38.283 1.00 17.04 103 PRO A O 1
ATOM 837 N N . GLY A 1 104 ? 24.865 1.281 36.157 1.00 14.67 104 GLY A N 1
ATOM 838 C CA . GLY A 1 104 ? 23.778 0.343 35.938 1.00 14.46 104 GLY A CA 1
ATOM 839 C C . GLY A 1 104 ? 22.458 0.985 35.531 1.00 13.81 104 GLY A C 1
ATOM 840 O O . GLY A 1 104 ? 21.498 0.278 35.212 1.00 16.91 104 GLY A O 1
ATOM 841 N N . ALA A 1 105 ? 22.398 2.314 35.557 1.00 12.09 105 ALA A N 1
ATOM 842 C CA . ALA A 1 105 ? 21.199 3.034 35.134 1.00 12.05 105 ALA A CA 1
ATOM 843 C C . ALA A 1 105 ? 21.261 3.303 33.638 1.00 11.43 105 ALA A C 1
ATOM 844 O O . ALA A 1 105 ? 22.334 3.292 33.039 1.00 11.31 105 ALA A O 1
ATOM 846 N N . HIS A 1 106 ? 20.110 3.568 33.031 1.00 10.66 106 HIS A N 1
ATOM 847 C CA . HIS A 1 106 ? 20.104 4.007 31.640 1.00 10.90 106 HIS A CA 1
ATOM 848 C C . HIS A 1 106 ? 19.169 5.182 31.445 1.00 10.81 106 HIS A C 1
ATOM 849 O O . HIS A 1 106 ? 18.267 5.407 32.256 1.00 11.60 106 HIS A O 1
ATOM 856 N N . VAL A 1 107 ? 19.407 5.939 30.378 1.00 10.28 107 VAL A N 1
ATOM 857 C CA . VAL A 1 107 ? 18.503 7.009 29.989 1.00 9.74 107 VAL A CA 1
ATOM 858 C C . VAL A 1 107 ? 18.001 6.710 28.587 1.00 9.13 107 VAL A C 1
ATOM 859 O O . VAL A 1 107 ? 18.782 6.338 27.699 1.00 9.81 107 VAL A O 1
ATOM 863 N N . GLN A 1 108 ? 16.686 6.828 28.406 1.00 9.17 108 GLN A N 1
ATOM 864 C CA . GLN A 1 108 ? 16.070 6.587 27.112 1.00 9.00 108 GLN A CA 1
ATOM 865 C C . GLN A 1 108 ? 15.513 7.900 26.604 1.00 8.76 108 GLN A C 1
ATOM 866 O O . GLN A 1 108 ? 14.863 8.625 27.355 1.00 10.46 108 GLN A O 1
ATOM 872 N N . ILE A 1 109 ? 15.780 8.200 25.337 1.00 8.19 109 ILE A N 1
ATOM 873 C CA . ILE A 1 109 ? 15.389 9.468 24.722 1.00 8.35 109 ILE A CA 1
ATOM 874 C C . ILE A 1 109 ? 14.673 9.209 23.413 1.00 9.06 109 ILE A C 1
ATOM 875 O O . ILE A 1 109 ? 15.232 8.600 22.501 1.00 10.05 109 ILE A O 1
ATOM 880 N N . GLN A 1 110 ? 13.434 9.672 23.324 1.00 8.70 110 GLN A N 1
ATOM 881 C CA . GLN A 1 110 ? 12.645 9.518 22.110 1.00 8.59 110 GLN A CA 1
ATOM 882 C C . GLN A 1 110 ? 12.571 10.893 21.457 1.00 9.34 110 GLN A C 1
ATOM 883 O O . GLN A 1 110 ? 11.753 11.734 21.826 1.00 11.72 110 GLN A O 1
ATOM 889 N N . GLY A 1 111 ? 13.495 11.134 20.530 1.00 10.07 111 GLY A N 1
ATOM 890 C CA . GLY A 1 111 ? 13.661 12.446 19.933 1.00 10.88 111 GLY A CA 1
ATOM 891 C C . GLY A 1 111 ? 12.864 12.627 18.663 1.00 9.87 111 GLY A C 1
ATOM 892 O O . GLY A 1 111 ? 12.454 11.656 18.034 1.00 10.62 111 GLY A O 1
ATOM 893 N N . ARG A 1 112 ? 12.656 13.880 18.274 1.00 9.37 112 ARG A N 1
ATOM 894 C CA . ARG A 1 112 ? 11.901 14.171 17.072 1.00 9.76 112 ARG A CA 1
ATOM 895 C C . ARG A 1 112 ? 12.335 15.523 16.541 1.00 8.41 112 ARG A C 1
ATOM 896 O O . ARG A 1 112 ? 12.517 16.472 17.313 1.00 9.70 112 ARG A O 1
ATOM 904 N N . PHE A 1 113 ? 12.501 15.628 15.230 1.00 8.05 113 PHE A N 1
ATOM 905 C CA . PHE A 1 113 ? 12.784 16.941 14.653 1.00 8.27 113 PHE A CA 1
ATOM 906 C C . PHE A 1 113 ? 12.170 17.115 13.275 1.00 8.22 113 PHE A C 1
ATOM 907 O O . PHE A 1 113 ? 11.879 16.137 12.577 1.00 9.60 113 PHE A O 1
ATOM 915 N N . ALA A 1 114 ? 11.966 18.374 12.900 1.00 8.49 114 ALA A N 1
ATOM 916 C CA . ALA A 1 114 ? 11.346 18.706 11.634 1.00 8.65 114 ALA A CA 1
ATOM 917 C C . ALA A 1 114 ? 11.833 20.057 11.164 1.00 8.55 114 ALA A C 1
ATOM 918 O O . ALA A 1 114 ? 12.325 20.872 11.956 1.00 11.13 114 ALA A O 1
ATOM 920 N N . LYS A 1 115 ? 11.675 20.299 9.872 1.00 9.32 115 LYS A N 1
ATOM 921 C CA . LYS A 1 115 ? 11.898 21.627 9.321 1.00 10.09 115 LYS A CA 1
ATOM 922 C C . LYS A 1 115 ? 10.717 22.514 9.692 1.00 10.90 115 LYS A C 1
ATOM 923 O O . LYS A 1 115 ? 9.587 22.034 9.823 1.00 11.30 115 LYS A O 1
ATOM 929 N N . ASN A 1 116 ? 10.965 23.804 9.865 1.00 12.97 116 ASN A N 1
ATOM 930 C CA . ASN A 1 116 ? 9.898 24.669 10.348 1.00 14.03 116 ASN A CA 1
ATOM 931 C C . ASN A 1 116 ? 8.756 24.832 9.344 1.00 14.46 116 ASN A C 1
ATOM 932 O O . ASN A 1 116 ? 7.645 25.210 9.722 1.00 16.46 116 ASN A O 1
ATOM 937 N N . ASP A 1 117 ? 9.019 24.516 8.079 1.00 13.69 117 ASP A N 1
ATOM 938 C CA . ASP A 1 117 ? 7.980 24.547 7.050 1.00 16.14 117 ASP A CA 1
ATOM 939 C C . ASP A 1 117 ? 7.400 23.154 6.769 1.00 15.50 117 ASP A C 1
ATOM 940 O O . ASP A 1 117 ? 6.578 22.987 5.871 1.00 17.25 117 ASP A O 1
ATOM 945 N N . TRP A 1 118 ? 7.836 22.168 7.550 1.00 13.58 118 TRP A N 1
ATOM 946 C CA . TRP A 1 118 ? 7.318 20.802 7.458 1.00 13.59 118 TRP A CA 1
ATOM 947 C C . TRP A 1 118 ? 7.564 20.143 6.100 1.00 14.06 118 TRP A C 1
ATOM 948 O O . TRP A 1 118 ? 6.854 19.209 5.708 1.00 16.00 118 TRP A O 1
ATOM 959 N N . SER A 1 119 ? 8.604 20.604 5.406 1.00 14.03 119 SER A N 1
ATOM 960 C CA . SER A 1 119 ? 9.001 20.006 4.133 1.00 14.03 119 SER A CA 1
ATOM 961 C C . SER A 1 119 ? 9.769 18.698 4.347 1.00 13.87 119 SER A C 1
ATOM 962 O O . SER A 1 119 ? 10.144 18.343 5.465 1.00 13.79 119 SER A O 1
ATOM 965 N N . ASN A 1 120 ? 9.983 17.962 3.268 1.00 14.06 120 ASN A N 1
ATOM 966 C CA . ASN A 1 120 ? 10.457 16.590 3.396 1.00 13.61 120 ASN A CA 1
ATOM 967 C C . ASN A 1 120 ? 11.959 16.411 3.554 1.00 13.24 120 ASN A C 1
ATOM 968 O O . ASN A 1 120 ? 12.757 17.213 3.067 1.00 15.13 120 ASN A O 1
ATOM 973 N N . TYR A 1 121 ? 12.301 15.336 4.258 1.00 11.84 121 TYR A N 1
ATOM 974 C CA . TYR A 1 121 ? 13.637 14.774 4.298 1.00 11.30 121 TYR A CA 1
ATOM 975 C C . TYR A 1 121 ? 13.643 13.454 3.532 1.00 12.00 121 TYR A C 1
ATOM 976 O O . TYR A 1 121 ? 12.596 12.809 3.351 1.00 12.63 121 TYR A O 1
ATOM 985 N N . THR A 1 122 ? 14.843 13.036 3.145 1.00 11.79 122 THR A N 1
ATOM 986 C CA . THR A 1 122 ? 15.100 11.717 2.589 1.00 11.70 122 THR A CA 1
ATOM 987 C C . THR A 1 122 ? 16.030 11.007 3.561 1.00 11.54 122 THR A C 1
ATOM 988 O O . THR A 1 122 ? 17.097 11.536 3.877 1.00 11.32 122 THR A O 1
ATOM 992 N N . GLN A 1 123 ? 15.643 9.830 4.048 1.00 10.88 123 GLN A N 1
ATOM 993 C CA . GLN A 1 123 ? 16.450 9.173 5.076 1.00 11.04 123 GLN A CA 1
ATOM 994 C C . GLN A 1 123 ? 17.536 8.250 4.531 1.00 10.65 123 GLN A C 1
ATOM 995 O O . GLN A 1 123 ? 18.455 7.889 5.256 1.00 12.23 123 GLN A O 1
ATOM 1001 N N . SER A 1 124 ? 17.440 7.894 3.254 1.00 12.66 124 SER A N 1
ATOM 1002 C CA . SER A 1 124 ? 18.357 6.922 2.663 1.00 13.21 124 SER A CA 1
ATOM 1003 C C . SER A 1 124 ? 19.771 7.469 2.516 1.00 14.15 124 SER A C 1
ATOM 1004 O O . SER A 1 124 ? 20.702 6.709 2.282 1.00 17.40 124 SER A O 1
ATOM 1007 N N . ASN A 1 125 ? 19.929 8.785 2.621 1.00 12.76 125 ASN A N 1
ATOM 1008 C CA . ASN A 1 125 ? 21.245 9.416 2.518 1.00 12.00 125 ASN A CA 1
ATOM 1009 C C . ASN A 1 125 ? 21.675 10.046 3.845 1.00 11.46 125 ASN A C 1
ATOM 1010 O O . ASN A 1 125 ? 22.364 11.069 3.862 1.00 12.69 125 ASN A O 1
ATOM 1015 N N . ASP A 1 126 ? 21.272 9.416 4.947 1.00 11.14 126 ASP A N 1
ATOM 1016 C CA . ASP A 1 126 ? 21.611 9.879 6.301 1.00 10.08 126 ASP A CA 1
ATOM 1017 C C . ASP A 1 126 ? 22.501 8.864 7.009 1.00 10.21 126 ASP A C 1
ATOM 1018 O O . ASP A 1 126 ? 22.068 7.736 7.284 1.00 11.13 126 ASP A O 1
ATOM 1023 N N . TYR A 1 127 ? 23.725 9.271 7.329 1.00 9.49 127 TYR A N 1
ATOM 1024 C CA . TYR A 1 127 ? 24.715 8.381 7.941 1.00 10.06 127 TYR A CA 1
ATOM 1025 C C . TYR A 1 127 ? 24.201 7.624 9.170 1.00 9.67 127 TYR A C 1
ATOM 1026 O O . TYR A 1 127 ? 24.430 6.422 9.302 1.00 10.48 127 TYR A O 1
ATOM 1035 N N . SER A 1 128 ? 23.502 8.314 10.067 1.00 9.32 128 SER A N 1
ATOM 1036 C CA . SER A 1 128 ? 23.104 7.689 11.326 1.00 9.56 128 SER A CA 1
ATOM 1037 C C . SER A 1 128 ? 21.823 6.858 11.258 1.00 9.81 128 SER A C 1
ATOM 1038 O O . SER A 1 128 ? 21.490 6.166 12.215 1.00 10.38 128 SER A O 1
ATOM 1041 N N . PHE A 1 129 ? 21.093 6.930 10.149 1.00 9.88 129 PHE A N 1
ATOM 1042 C CA . PHE A 1 129 ? 19.794 6.274 10.071 1.00 9.95 129 PHE A CA 1
ATOM 1043 C C . PHE A 1 129 ? 19.929 4.767 10.253 1.00 10.36 129 PHE A C 1
ATOM 1044 O O . PHE A 1 129 ? 20.791 4.141 9.633 1.00 12.35 129 PHE A O 1
ATOM 1052 N N . LYS A 1 130 ? 19.076 4.201 11.103 1.00 10.67 130 LYS A N 1
ATOM 1053 C CA . LYS A 1 130 ? 19.070 2.764 11.365 1.00 11.47 130 LYS A CA 1
ATOM 1054 C C . LYS A 1 130 ? 17.639 2.289 11.575 1.00 12.75 130 LYS A C 1
ATOM 1055 O O . LYS A 1 130 ? 17.022 2.575 12.604 1.00 13.88 130 LYS A O 1
ATOM 1061 N N . SER A 1 131 ? 17.106 1.564 10.602 1.00 15.98 131 SER A N 1
ATOM 1062 C CA . SER A 1 131 ? 15.795 0.970 10.764 1.00 20.04 131 SER A CA 1
ATOM 1063 C C . SER A 1 131 ? 15.959 -0.331 11.530 1.00 20.99 131 SER A C 1
ATOM 1064 O O . SER A 1 131 ? 16.755 -1.193 11.155 1.00 23.70 131 SER A O 1
ATOM 1067 N N . ALA A 1 132 ? 15.208 -0.465 12.612 1.00 24.39 132 ALA A N 1
ATOM 1068 C CA . ALA A 1 132 ? 15.229 -1.670 13.419 1.00 24.08 132 ALA A CA 1
ATOM 1069 C C . ALA A 1 132 ? 13.920 -1.681 14.175 1.00 28.18 132 ALA A C 1
ATOM 1070 O O . ALA A 1 132 ? 13.269 -0.644 14.311 1.00 31.99 132 ALA A O 1
ATOM 1072 N N . SER A 1 133 ? 13.522 -2.844 14.665 1.00 25.55 133 SER A N 1
ATOM 1073 C CA . SER A 1 133 ? 12.265 -2.934 15.393 1.00 28.12 133 SER A CA 1
ATOM 1074 C C . SER A 1 133 ? 12.441 -2.416 16.817 1.00 24.37 133 SER A C 1
ATOM 1075 O O . SER A 1 133 ? 11.471 -2.086 17.490 1.00 27.84 133 SER A O 1
ATOM 1078 N N . GLN A 1 134 ? 13.688 -2.328 17.265 1.00 19.45 134 GLN A N 1
ATOM 1079 C CA . GLN A 1 134 ? 13.989 -1.911 18.626 1.00 19.29 134 GLN A CA 1
ATOM 1080 C C . GLN A 1 134 ? 15.419 -1.408 18.702 1.00 16.83 134 GLN A C 1
ATOM 1081 O O . GLN A 1 134 ? 16.154 -1.464 17.719 1.00 15.64 134 GLN A O 1
ATOM 1087 N N . PHE A 1 135 ? 15.816 -0.929 19.875 1.00 14.90 135 PHE A N 1
ATOM 1088 C CA . PHE A 1 135 ? 17.182 -0.456 20.076 1.00 15.25 135 PHE A CA 1
ATOM 1089 C C . PHE A 1 135 ? 18.207 -1.526 19.710 1.00 15.52 135 PHE A C 1
ATOM 1090 O O . PHE A 1 135 ? 18.068 -2.689 20.088 1.00 17.79 135 PHE A O 1
ATOM 1098 N N . VAL A 1 136 ? 19.242 -1.120 18.980 1.00 14.83 136 VAL A N 1
ATOM 1099 C CA . VAL A 1 136 ? 20.361 -1.996 18.675 1.00 14.83 136 VAL A CA 1
ATOM 1100 C C . VAL A 1 136 ? 21.662 -1.248 18.910 1.00 13.35 136 VAL A C 1
ATOM 1101 O O . VAL A 1 136 ? 21.703 -0.020 18.903 1.00 12.44 136 VAL A O 1
ATOM 1105 N N . GLU A 1 137 ? 22.732 -1.991 19.141 1.00 15.72 137 GLU A N 1
ATOM 1106 C CA . GLU A 1 137 ? 24.031 -1.369 19.276 1.00 18.22 137 GLU A CA 1
ATOM 1107 C C . GLU A 1 137 ? 24.415 -0.807 17.916 1.00 18.20 137 GLU A C 1
ATOM 1108 O O . GLU A 1 137 ? 24.371 -1.511 16.912 1.00 21.96 137 GLU A O 1
ATOM 1114 N N . TRP A 1 138 ? 24.773 0.468 17.879 1.00 17.40 138 TRP A N 1
ATOM 1115 C CA . TRP A 1 138 ? 24.948 1.156 16.608 1.00 16.34 138 TRP A CA 1
ATOM 1116 C C . TRP A 1 138 ? 26.106 2.127 16.716 1.00 17.97 138 TRP A C 1
ATOM 1117 O O . TRP A 1 138 ? 26.090 3.030 17.552 1.00 18.92 138 TRP A O 1
ATOM 1128 N N . ASP A 1 139 ? 27.112 1.949 15.872 1.00 19.08 139 ASP A N 1
ATOM 1129 C CA . ASP A 1 139 ? 28.294 2.788 15.973 1.00 19.28 139 ASP A CA 1
ATOM 1130 C C . ASP A 1 139 ? 28.296 3.971 14.999 1.00 17.38 139 ASP A C 1
ATOM 1131 O O . ASP A 1 139 ? 29.318 4.639 14.856 1.00 19.35 139 ASP A O 1
ATOM 1136 N N . GLN A 1 140 ? 27.163 4.247 14.345 1.00 12.85 140 GLN A N 1
ATOM 1137 C CA . GLN A 1 140 ? 27.089 5.409 13.463 1.00 12.71 140 GLN A CA 1
ATOM 1138 C C . GLN A 1 140 ? 26.357 6.580 14.096 1.00 11.09 140 GLN A C 1
ATOM 1139 O O . GLN A 1 140 ? 25.985 7.527 13.410 1.00 11.11 140 GLN A O 1
ATOM 1145 N N . VAL A 1 141 ? 26.159 6.496 15.410 1.00 10.85 141 VAL A N 1
ATOM 1146 C CA . VAL A 1 141 ? 25.859 7.666 16.233 1.00 10.79 141 VAL A CA 1
ATOM 1147 C C . VAL A 1 141 ? 26.988 7.773 17.257 1.00 10.19 141 VAL A C 1
ATOM 1148 O O . VAL A 1 141 ? 27.660 6.783 17.541 1.00 12.39 141 VAL A O 1
ATOM 1152 N N . THR A 1 142 ? 27.220 8.969 17.782 1.00 9.99 142 THR A N 1
ATOM 1153 C CA . THR A 1 142 ? 28.333 9.175 18.700 1.00 9.71 142 THR A CA 1
ATOM 1154 C C . THR A 1 142 ? 27.878 9.824 20.005 1.00 9.76 142 THR A C 1
ATOM 1155 O O . THR A 1 142 ? 26.791 10.425 20.081 1.00 9.72 142 THR A O 1
ATOM 1159 N N . ALA A 1 143 ? 28.719 9.694 21.029 1.00 9.26 143 ALA A N 1
ATOM 1160 C CA . ALA A 1 143 ? 28.475 10.300 22.327 1.00 9.53 143 ALA A CA 1
ATOM 1161 C C . ALA A 1 143 ? 29.762 10.904 22.846 1.00 10.34 143 ALA A C 1
ATOM 1162 O O . ALA A 1 143 ? 30.849 10.330 22.662 1.00 11.02 143 ALA A O 1
ATOM 1164 N N . TYR A 1 144 ? 29.624 12.059 23.496 1.00 10.69 144 TYR A N 1
ATOM 1165 C CA . TYR A 1 144 ? 30.748 12.803 24.059 1.00 11.36 144 TYR A CA 1
ATOM 1166 C C . TYR A 1 144 ? 30.434 13.149 25.504 1.00 12.05 144 TYR A C 1
ATOM 1167 O O . TYR A 1 144 ? 29.292 13.470 25.832 1.00 12.44 144 TYR A O 1
ATOM 1176 N N . LEU A 1 145 ? 31.446 13.075 26.365 1.00 11.91 145 LEU A N 1
ATOM 1177 C CA . LEU A 1 145 ? 31.286 13.482 27.755 1.00 14.39 145 LEU A CA 1
ATOM 1178 C C . LEU A 1 145 ? 32.262 14.623 27.990 1.00 14.93 145 LEU A C 1
ATOM 1179 O O . LEU A 1 145 ? 33.476 14.438 27.869 1.00 16.18 145 LEU A O 1
ATOM 1184 N N . ASN A 1 146 ? 31.727 15.802 28.296 1.00 17.96 146 ASN A N 1
ATOM 1185 C CA . ASN A 1 146 ? 32.533 17.012 28.405 1.00 22.85 146 ASN A CA 1
ATOM 1186 C C . ASN A 1 146 ? 33.377 17.232 27.148 1.00 21.77 146 ASN A C 1
ATOM 1187 O O . ASN A 1 146 ? 34.529 17.664 27.227 1.00 24.57 146 ASN A O 1
ATOM 1192 N N . GLY A 1 147 ? 32.799 16.912 25.992 1.00 20.07 147 GLY A N 1
ATOM 1193 C CA . GLY A 1 147 ? 33.462 17.119 24.714 1.00 20.99 147 GLY A CA 1
ATOM 1194 C C . GLY A 1 147 ? 34.439 16.027 24.316 1.00 20.58 147 GLY A C 1
ATOM 1195 O O . GLY A 1 147 ? 35.059 16.104 23.248 1.00 21.55 147 GLY A O 1
ATOM 1196 N N . VAL A 1 148 ? 34.591 15.024 25.177 1.00 17.09 148 VAL A N 1
ATOM 1197 C CA . VAL A 1 148 ? 35.505 13.911 24.927 1.00 15.58 148 VAL A CA 1
ATOM 1198 C C . VAL A 1 148 ? 34.709 12.700 24.445 1.00 13.36 148 VAL A C 1
ATOM 1199 O O . VAL A 1 148 ? 33.773 12.267 25.108 1.00 12.89 148 VAL A O 1
ATOM 1203 N N A LEU A 1 149 ? 35.078 12.163 23.287 0.58 12.11 149 LEU A N 1
ATOM 1204 N N B LEU A 1 149 ? 35.089 12.150 23.299 0.42 15.92 149 LEU A N 1
ATOM 1205 C CA A LEU A 1 149 ? 34.348 11.037 22.715 0.58 11.25 149 LEU A CA 1
ATOM 1206 C CA B LEU A 1 149 ? 34.347 11.039 22.715 0.42 16.73 149 LEU A CA 1
ATOM 1207 C C A LEU A 1 149 ? 34.347 9.836 23.663 0.58 12.88 149 LEU A C 1
ATOM 1208 C C B LEU A 1 149 ? 34.354 9.790 23.600 0.42 16.09 149 LEU A C 1
ATOM 1209 O O A LEU A 1 149 ? 35.392 9.433 24.171 0.58 14.07 149 LEU A O 1
ATOM 1210 O O B LEU A 1 149 ? 35.411 9.306 24.002 0.42 15.78 149 LEU A O 1
ATOM 1219 N N . VAL A 1 150 ? 33.163 9.272 23.890 1.00 12.50 150 VAL A N 1
ATOM 1220 C CA . VAL A 1 150 ? 33.011 8.078 24.715 1.00 13.01 150 VAL A CA 1
ATOM 1221 C C . VAL A 1 150 ? 32.252 6.957 23.991 1.00 13.02 150 VAL A C 1
ATOM 1222 O O . VAL A 1 150 ? 32.170 5.840 24.492 1.00 17.11 150 VAL A O 1
ATOM 1226 N N . TRP A 1 151 ? 31.693 7.252 22.818 1.00 12.34 151 TRP A N 1
ATOM 1227 C CA . TRP A 1 151 ? 31.076 6.226 21.972 1.00 11.88 151 TRP A CA 1
ATOM 1228 C C . TRP A 1 151 ? 31.236 6.630 20.520 1.00 11.55 151 TRP A C 1
ATOM 1229 O O . TRP A 1 151 ? 30.834 7.729 20.137 1.00 12.49 151 TRP A O 1
ATOM 1240 N N . GLY A 1 152 ? 31.828 5.752 19.715 1.00 13.01 152 GLY A N 1
ATOM 1241 C CA . GLY A 1 152 ? 32.013 6.039 18.303 1.00 14.70 152 GLY A CA 1
ATOM 1242 C C . GLY A 1 152 ? 33.411 5.733 17.791 1.00 16.67 152 GLY A C 1
ATOM 1243 O O . GLY A 1 152 ? 33.663 5.762 16.585 1.00 17.47 152 GLY A O 1
ATOM 1245 N N A ASN B 1 1 ? -18.776 14.876 0.643 0.37 26.58 1 ASN B N 1
ATOM 1246 N N B ASN B 1 1 ? -18.685 12.669 0.970 0.63 11.72 1 ASN B N 1
ATOM 1247 C CA A ASN B 1 1 ? -18.220 13.871 1.537 0.37 18.95 1 ASN B CA 1
ATOM 1248 C CA B ASN B 1 1 ? -18.154 13.946 1.433 0.63 10.48 1 ASN B CA 1
ATOM 1249 C C A ASN B 1 1 ? -16.701 13.951 1.668 0.37 14.89 1 ASN B C 1
ATOM 1250 C C B ASN B 1 1 ? -16.637 13.935 1.497 0.63 11.83 1 ASN B C 1
ATOM 1251 O O A ASN B 1 1 ? -16.112 15.026 1.554 0.37 11.63 1 ASN B O 1
ATOM 1252 O O B ASN B 1 1 ? -15.987 14.934 1.193 0.63 15.00 1 ASN B O 1
ATOM 1261 N N . LEU B 1 2 ? -16.072 12.809 1.912 1.00 11.45 2 LEU B N 1
ATOM 1262 C CA . LEU B 1 2 ? -14.647 12.783 2.171 1.00 11.78 2 LEU B CA 1
ATOM 1263 C C . LEU B 1 2 ? -14.011 11.443 1.838 1.00 10.97 2 LEU B C 1
ATOM 1264 O O . LEU B 1 2 ? -14.704 10.442 1.655 1.00 13.18 2 LEU B O 1
ATOM 1269 N N . LYS B 1 3 ? -12.683 11.459 1.740 1.00 10.27 3 LYS B N 1
ATOM 1270 C CA . LYS B 1 3 ? -11.867 10.264 1.588 1.00 12.41 3 LYS B CA 1
ATOM 1271 C C . LYS B 1 3 ? -10.854 10.287 2.725 1.00 10.48 3 LYS B C 1
ATOM 1272 O O . LYS B 1 3 ? -10.370 11.357 3.117 1.00 10.84 3 LYS B O 1
ATOM 1278 N N . VAL B 1 4 ? -10.534 9.116 3.264 1.00 9.66 4 VAL B N 1
ATOM 1279 C CA . VAL B 1 4 ? -9.542 9.037 4.328 1.00 9.19 4 VAL B CA 1
ATOM 1280 C C . VAL B 1 4 ? -8.376 8.167 3.895 1.00 9.34 4 VAL B C 1
ATOM 1281 O O . VAL B 1 4 ? -8.569 7.023 3.484 1.00 10.11 4 VAL B O 1
ATOM 1285 N N . GLU B 1 5 ? -7.173 8.729 3.979 1.00 8.69 5 GLU B N 1
ATOM 1286 C CA . GLU B 1 5 ? -5.944 7.977 3.779 1.00 9.30 5 GLU B CA 1
ATOM 1287 C C . GLU B 1 5 ? -5.178 7.964 5.089 1.00 8.48 5 GLU B C 1
ATOM 1288 O O . GLU B 1 5 ? -5.353 8.848 5.930 1.00 8.97 5 GLU B O 1
ATOM 1294 N N . PHE B 1 6 ? -4.330 6.961 5.275 1.00 8.11 6 PHE B N 1
ATOM 1295 C CA . PHE B 1 6 ? -3.830 6.686 6.604 1.00 8.65 6 PHE B CA 1
ATOM 1296 C C . PHE B 1 6 ? -2.560 5.849 6.556 1.00 8.81 6 PHE B C 1
ATOM 1297 O O . PHE B 1 6 ? -2.369 5.059 5.636 1.00 9.74 6 PHE B O 1
ATOM 1305 N N . TYR B 1 7 ? -1.698 6.031 7.557 1.00 7.85 7 TYR B N 1
ATOM 1306 C CA . TYR B 1 7 ? -0.674 5.031 7.885 1.00 7.29 7 TYR B CA 1
ATOM 1307 C C . TYR B 1 7 ? -0.185 5.236 9.306 1.00 7.21 7 TYR B C 1
ATOM 1308 O O . TYR B 1 7 ? -0.374 6.307 9.876 1.00 8.24 7 TYR B O 1
ATOM 1317 N N . ASN B 1 8 ? 0.444 4.206 9.876 1.00 7.44 8 ASN B N 1
ATOM 1318 C CA . ASN B 1 8 ? 1.180 4.350 11.130 1.00 7.92 8 ASN B CA 1
ATOM 1319 C C . ASN B 1 8 ? 2.640 4.617 10.817 1.00 8.95 8 ASN B C 1
ATOM 1320 O O . ASN B 1 8 ? 3.257 3.869 10.062 1.00 10.25 8 ASN B O 1
ATOM 1325 N N . SER B 1 9 ? 3.202 5.681 11.375 1.00 8.83 9 SER B N 1
ATOM 1326 C CA . SER B 1 9 ? 4.565 6.038 10.990 1.00 10.03 9 SER B CA 1
ATOM 1327 C C . SER B 1 9 ? 5.608 5.107 11.597 1.00 11.46 9 SER B C 1
ATOM 1328 O O . SER B 1 9 ? 6.677 4.902 11.015 1.00 11.31 9 SER B O 1
ATOM 1331 N N . ASN B 1 10 ? 5.309 4.550 12.768 1.00 10.61 10 ASN B N 1
ATOM 1332 C CA . ASN B 1 10 ? 6.224 3.613 13.409 1.00 11.08 10 ASN B CA 1
ATOM 1333 C C . ASN B 1 10 ? 5.620 2.218 13.442 1.00 11.13 10 ASN B C 1
ATOM 1334 O O . ASN B 1 10 ? 4.617 1.984 14.117 1.00 12.89 10 ASN B O 1
ATOM 1339 N N . PRO B 1 11 ? 6.205 1.285 12.681 1.00 11.87 11 PRO B N 1
ATOM 1340 C CA . PRO B 1 11 ? 5.535 -0.010 12.519 1.00 12.92 11 PRO B CA 1
ATOM 1341 C C . PRO B 1 11 ? 5.989 -1.111 13.467 1.00 12.46 11 PRO B C 1
ATOM 1342 O O . PRO B 1 11 ? 5.534 -2.240 13.294 1.00 14.43 11 PRO B O 1
ATOM 1346 N N . SER B 1 12 ? 6.864 -0.819 14.425 1.00 13.28 12 SER B N 1
ATOM 1347 C CA . SER B 1 12 ? 7.351 -1.863 15.325 1.00 13.75 12 SER B CA 1
ATOM 1348 C C . SER B 1 12 ? 6.203 -2.504 16.079 1.00 11.97 12 SER B C 1
ATOM 1349 O O . SER B 1 12 ? 5.283 -1.825 16.541 1.00 13.44 12 SER B O 1
ATOM 1352 N N . ASP B 1 13 ? 6.247 -3.820 16.209 1.00 11.00 13 ASP B N 1
ATOM 1353 C CA . ASP B 1 13 ? 5.161 -4.515 16.874 1.00 10.91 13 A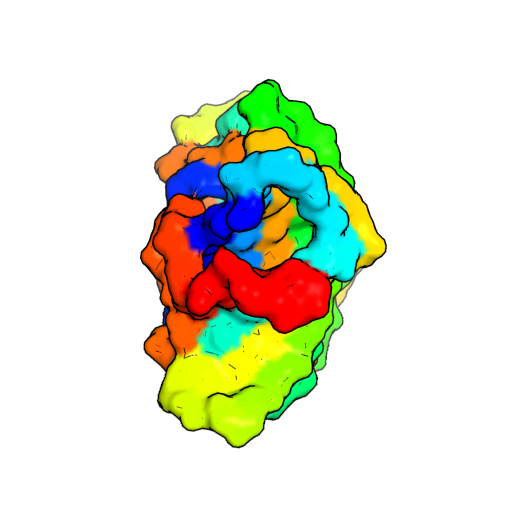SP B CA 1
ATOM 1354 C C . ASP B 1 13 ? 5.004 -4.051 18.321 1.00 10.84 13 ASP B C 1
ATOM 1355 O O . ASP B 1 13 ? 3.895 -3.807 18.791 1.00 13.41 13 ASP B O 1
ATOM 1360 N N . THR B 1 14 ? 6.123 -3.909 19.013 1.00 9.58 14 THR B N 1
ATOM 1361 C CA . THR B 1 14 ? 6.102 -3.496 20.405 1.00 9.63 14 THR B CA 1
ATOM 1362 C C . THR B 1 14 ? 6.563 -2.056 20.482 1.00 9.11 14 THR B C 1
ATOM 1363 O O . THR B 1 14 ? 7.640 -1.726 19.986 1.00 12.46 14 THR B O 1
ATOM 1367 N N . THR B 1 15 ? 5.743 -1.194 21.079 1.00 8.93 15 THR B N 1
ATOM 1368 C CA . THR B 1 15 ? 6.060 0.233 21.134 1.00 9.44 15 THR B CA 1
ATOM 1369 C C . THR B 1 15 ? 5.340 0.897 22.297 1.00 8.47 15 THR B C 1
ATOM 1370 O O . THR B 1 15 ? 4.253 0.466 22.667 1.00 9.45 15 THR B O 1
ATOM 1374 N N . ASN B 1 16 ? 5.936 1.943 22.869 1.00 8.26 16 ASN B N 1
ATOM 1375 C CA . ASN B 1 16 ? 5.248 2.682 23.923 1.00 8.30 16 ASN B CA 1
ATOM 1376 C C . ASN B 1 16 ? 4.446 3.865 23.368 1.00 9.14 16 ASN B C 1
ATOM 1377 O O . ASN B 1 16 ? 3.819 4.606 24.122 1.00 11.72 16 ASN B O 1
ATOM 1382 N N A SER B 1 17 ? 4.472 4.040 22.049 0.70 7.35 17 SER B N 1
ATOM 1383 N N B SER B 1 17 ? 4.461 4.022 22.046 0.30 12.19 17 SER B N 1
ATOM 1384 C CA A SER B 1 17 ? 3.747 5.128 21.421 0.70 8.50 17 SER B CA 1
ATOM 1385 C CA B SER B 1 17 ? 3.803 5.150 21.395 0.30 15.64 17 SER B CA 1
ATOM 1386 C C A SER B 1 17 ? 3.184 4.700 20.080 0.70 7.00 17 SER B C 1
ATOM 1387 C C B SER B 1 17 ? 3.209 4.753 20.046 0.30 13.76 17 SER B C 1
ATOM 1388 O O A SER B 1 17 ? 3.866 4.074 19.278 0.70 9.98 17 SER B O 1
ATOM 1389 O O B SER B 1 17 ? 3.904 4.200 19.195 0.30 14.05 17 SER B O 1
ATOM 1394 N N . ILE B 1 18 ? 1.925 5.040 19.849 1.00 8.29 18 ILE B N 1
ATOM 1395 C CA . ILE B 1 18 ? 1.269 4.736 18.585 1.00 7.68 18 ILE B CA 1
ATOM 1396 C C . ILE B 1 18 ? 1.103 6.060 17.863 1.00 7.21 18 ILE B C 1
ATOM 1397 O O . ILE B 1 18 ? 0.754 7.061 18.485 1.00 8.17 18 ILE B O 1
ATOM 1402 N N . ASN B 1 19 ? 1.396 6.069 16.567 1.00 7.95 19 ASN B N 1
ATOM 1403 C CA . ASN B 1 19 ? 1.511 7.309 15.802 1.00 8.79 19 ASN B CA 1
ATOM 1404 C C . ASN B 1 19 ? 0.635 7.284 14.556 1.00 8.44 19 ASN B C 1
ATOM 1405 O O . ASN B 1 19 ? 1.135 7.149 13.445 1.00 9.72 19 ASN B O 1
ATOM 1410 N N . PRO B 1 20 ? -0.681 7.434 14.740 1.00 8.21 20 PRO B N 1
ATOM 1411 C CA . PRO B 1 20 ? -1.600 7.426 13.594 1.00 8.32 20 PRO B CA 1
ATOM 1412 C C . PRO B 1 20 ? -1.449 8.704 12.750 1.00 8.60 20 PRO B C 1
ATOM 1413 O O . PRO B 1 20 ? -1.452 9.811 13.291 1.00 10.23 20 PRO B O 1
ATOM 1417 N N . GLN B 1 21 ? -1.311 8.542 11.437 1.00 7.77 21 GLN B N 1
ATOM 1418 C CA . GLN B 1 21 ? -1.198 9.662 10.507 1.00 8.12 21 GLN B CA 1
ATOM 1419 C C . GLN B 1 21 ? -2.434 9.642 9.614 1.00 8.33 21 GLN B C 1
ATOM 1420 O O . GLN B 1 21 ? -2.664 8.657 8.895 1.00 8.52 21 GLN B O 1
ATOM 1426 N N . PHE B 1 22 ? -3.227 10.710 9.655 1.00 7.92 22 PHE B N 1
ATOM 1427 C CA . PHE B 1 22 ? -4.429 10.808 8.835 1.00 8.54 22 PHE B CA 1
ATOM 1428 C C . PHE B 1 22 ? -4.294 11.879 7.756 1.00 8.53 22 PHE B C 1
ATOM 1429 O O . PHE B 1 22 ? -3.732 12.961 7.989 1.00 9.34 22 PHE B O 1
ATOM 1437 N N . LYS B 1 23 ? -4.870 11.594 6.594 1.00 8.24 23 LYS B N 1
ATOM 1438 C CA . LYS B 1 23 ? -5.019 12.590 5.545 1.00 8.44 23 LYS B CA 1
ATOM 1439 C C . LYS B 1 23 ? -6.452 12.517 5.057 1.00 8.44 23 LYS B C 1
ATOM 1440 O O . LYS B 1 23 ? -6.864 11.521 4.453 1.00 9.44 23 LYS B O 1
ATOM 1446 N N . VAL B 1 24 ? -7.214 13.560 5.353 1.00 8.25 24 VAL B N 1
ATOM 1447 C CA . VAL B 1 24 ? -8.627 13.563 5.018 1.00 8.13 24 VAL B CA 1
ATOM 1448 C C . VAL B 1 24 ? -8.891 14.583 3.922 1.00 7.67 24 VAL B C 1
ATOM 1449 O O . VAL B 1 24 ? -8.601 15.757 4.099 1.00 9.09 24 VAL B O 1
ATOM 1453 N N . THR B 1 25 ? -9.443 14.137 2.798 1.00 7.93 25 THR B N 1
ATOM 1454 C CA . THR B 1 25 ? -9.700 15.032 1.677 1.00 8.70 25 THR B CA 1
ATOM 1455 C C . THR B 1 25 ? -11.193 15.273 1.546 1.00 9.41 25 THR B C 1
ATOM 1456 O O . THR B 1 25 ? -11.981 14.337 1.603 1.00 9.37 25 THR B O 1
ATOM 1460 N N . ASN B 1 26 ? -11.572 16.530 1.365 1.00 9.40 26 ASN B N 1
A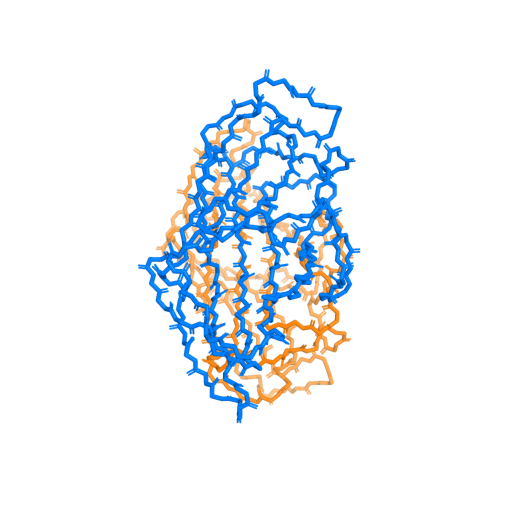TOM 1461 C CA . ASN B 1 26 ? -12.959 16.857 1.083 1.00 9.01 26 ASN B CA 1
ATOM 1462 C C . ASN B 1 26 ? -13.244 16.611 -0.388 1.00 10.23 26 ASN B C 1
ATOM 1463 O O . ASN B 1 26 ? -12.855 17.397 -1.256 1.00 12.27 26 ASN B O 1
ATOM 1468 N N . THR B 1 27 ? -13.934 15.512 -0.655 1.00 10.70 27 THR B N 1
ATOM 1469 C CA . THR B 1 27 ? -14.248 15.106 -2.016 1.00 12.71 27 THR B CA 1
ATOM 1470 C C . THR B 1 27 ? -15.675 15.478 -2.400 1.00 14.11 27 THR B C 1
ATOM 1471 O O . THR B 1 27 ? -16.158 15.102 -3.464 1.00 16.64 27 THR B O 1
ATOM 1475 N N . GLY B 1 28 ? -16.347 16.210 -1.521 1.00 12.99 28 GLY B N 1
ATOM 1476 C CA . GLY B 1 28 ? -17.724 16.600 -1.754 1.00 12.73 28 GLY B CA 1
ATOM 1477 C C . GLY B 1 28 ? -17.872 18.012 -2.269 1.00 13.65 28 GLY B C 1
ATOM 1478 O O . GLY B 1 28 ? -16.943 18.589 -2.845 1.00 15.01 28 GLY B O 1
ATOM 1479 N N . SER B 1 29 ? -19.055 18.573 -2.048 1.00 12.67 29 SER B N 1
ATOM 1480 C CA . SER B 1 29 ? -19.425 19.847 -2.649 1.00 13.00 29 SER B CA 1
ATOM 1481 C C . SER B 1 29 ? -19.697 20.930 -1.618 1.00 13.81 29 SER B C 1
ATOM 1482 O O . SER B 1 29 ? -20.046 22.050 -1.971 1.00 18.36 29 SER B O 1
ATOM 1485 N N . SER B 1 30 ? -19.564 20.588 -0.345 1.00 12.09 30 SER B N 1
ATOM 1486 C CA . SER B 1 30 ? -19.769 21.553 0.720 1.00 13.45 30 SER B CA 1
ATOM 1487 C C . SER B 1 30 ? -18.539 21.592 1.608 1.00 12.19 30 SER B C 1
ATOM 1488 O O . SER B 1 30 ? -17.907 20.567 1.836 1.00 12.50 30 SER B O 1
ATOM 1491 N N . ALA B 1 31 ? -18.192 22.775 2.100 1.00 12.15 31 ALA B N 1
ATOM 1492 C CA . ALA B 1 31 ? -17.109 22.890 3.071 1.00 12.01 31 ALA B CA 1
ATOM 1493 C C . ALA B 1 31 ? -17.451 22.112 4.334 1.00 11.81 31 ALA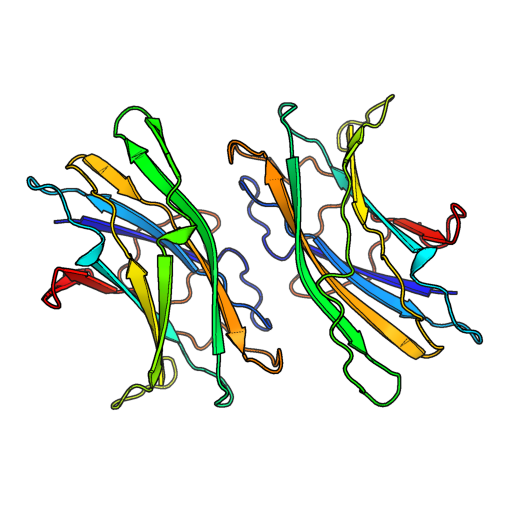 B C 1
ATOM 1494 O O . ALA B 1 31 ? -18.608 22.096 4.774 1.00 13.98 31 ALA B O 1
ATOM 1496 N N . ILE B 1 32 ? -16.440 21.461 4.906 1.00 10.90 32 ILE B N 1
ATOM 1497 C CA . ILE B 1 32 ? -16.584 20.710 6.141 1.00 10.44 32 ILE B CA 1
ATOM 1498 C C . ILE B 1 32 ? -16.084 21.553 7.302 1.00 9.72 32 ILE B C 1
ATOM 1499 O O . ILE B 1 32 ? -14.963 22.066 7.290 1.00 10.99 32 ILE B O 1
ATOM 1504 N N . ASP B 1 33 ? -16.938 21.703 8.305 1.00 9.65 33 ASP B N 1
ATOM 1505 C CA . ASP B 1 33 ? -16.571 22.335 9.564 1.00 10.82 33 ASP B CA 1
ATOM 1506 C C . ASP B 1 33 ? -15.810 21.282 10.371 1.00 9.57 33 ASP B C 1
ATOM 1507 O O . ASP B 1 33 ? -16.402 20.286 10.801 1.00 10.03 33 ASP B O 1
ATOM 1512 N N . LEU B 1 34 ? -14.504 21.471 10.553 1.00 9.58 34 LEU B N 1
ATOM 1513 C CA . LEU B 1 34 ? -13.718 20.461 11.252 1.00 8.77 34 LEU B CA 1
ATOM 1514 C C . LEU B 1 34 ? -14.186 20.244 12.685 1.00 8.35 34 LEU B C 1
ATOM 1515 O O . LEU B 1 34 ? -13.980 19.164 13.232 1.00 9.16 34 LEU B O 1
ATOM 1520 N N . SER B 1 35 ? -14.831 21.242 13.298 1.00 7.86 35 SER B N 1
ATOM 1521 C CA . SER B 1 35 ? -15.354 21.022 14.639 1.00 9.08 35 SER B CA 1
ATOM 1522 C C . SER B 1 35 ? -16.452 19.950 14.668 1.00 8.53 35 SER B C 1
ATOM 1523 O O . SER B 1 35 ? -16.795 19.464 15.745 1.00 11.65 35 SER B O 1
ATOM 1526 N N . LYS B 1 36 ? -16.981 19.582 13.495 1.00 7.85 36 LYS B N 1
ATOM 1527 C CA . LYS B 1 36 ? -17.991 18.527 13.390 1.00 8.50 36 LYS B CA 1
ATOM 1528 C C . LYS B 1 36 ? -17.423 17.204 12.883 1.00 8.06 36 LYS B C 1
ATOM 1529 O O . LYS B 1 36 ? -18.154 16.222 12.766 1.00 9.08 36 LYS B O 1
ATOM 1535 N N . LEU B 1 37 ? -16.133 17.174 12.571 1.00 8.04 37 LEU B N 1
ATOM 1536 C CA . LEU B 1 37 ? -15.512 15.967 12.028 1.00 8.42 37 LEU B CA 1
ATOM 1537 C C . LEU B 1 37 ? -14.855 15.179 13.141 1.00 7.78 37 LEU B C 1
ATOM 1538 O O . LEU B 1 37 ? -14.099 15.746 13.932 1.00 8.93 37 LEU B O 1
ATOM 1543 N N . THR B 1 38 ? -15.136 13.883 13.220 1.00 7.88 38 THR B N 1
ATOM 1544 C CA . THR B 1 38 ? -14.385 13.042 14.136 1.00 8.14 38 THR B CA 1
ATOM 1545 C C . THR B 1 38 ? -13.829 11.840 13.391 1.00 7.83 38 THR B C 1
ATOM 1546 O O . THR B 1 38 ? -14.401 11.409 12.381 1.00 8.32 38 THR B O 1
ATOM 1550 N N . LEU B 1 39 ? -12.706 11.318 13.886 1.00 7.45 39 LEU B N 1
ATOM 1551 C CA . LEU B 1 39 ? -12.022 10.176 13.288 1.00 7.67 39 LEU B CA 1
ATOM 1552 C C . LEU B 1 39 ? -11.788 9.159 14.389 1.00 7.26 39 LEU B C 1
ATOM 1553 O O . LEU B 1 39 ? -11.491 9.539 15.515 1.00 8.53 39 LEU B O 1
ATOM 1558 N N . ARG B 1 40 ? -11.896 7.873 14.063 1.00 7.45 40 ARG B N 1
ATOM 1559 C CA . ARG B 1 40 ? -11.625 6.844 15.066 1.00 7.89 40 ARG B CA 1
ATOM 1560 C C . ARG B 1 40 ? -10.550 5.858 14.636 1.00 7.11 40 ARG B C 1
ATOM 1561 O O . ARG B 1 40 ? -10.548 5.381 13.496 1.00 9.29 40 ARG B O 1
ATOM 1569 N N . TYR B 1 41 ? -9.659 5.550 15.576 1.00 7.28 41 TYR B N 1
ATOM 1570 C CA . TYR B 1 41 ? -8.610 4.563 15.390 1.00 7.27 41 TYR B CA 1
ATOM 1571 C C . TYR B 1 41 ? -8.839 3.462 16.428 1.00 7.35 41 TYR B C 1
ATOM 1572 O O . TYR B 1 41 ? -8.755 3.725 17.635 1.00 8.29 41 TYR B O 1
ATOM 1581 N N . TYR B 1 42 ? -9.116 2.244 15.958 1.00 7.36 42 TYR B N 1
ATOM 1582 C CA . TYR B 1 42 ? -9.492 1.123 16.820 1.00 7.85 42 TYR B CA 1
ATOM 1583 C C . TYR B 1 42 ? -8.299 0.233 17.112 1.00 7.29 42 TYR B C 1
ATOM 1584 O O . TYR B 1 42 ? -7.509 -0.092 16.214 1.00 8.25 42 TYR B O 1
ATOM 1593 N N . TYR B 1 43 ? -8.179 -0.195 18.363 1.00 7.26 43 TYR B N 1
ATOM 1594 C CA . TYR B 1 43 ? -7.006 -0.973 18.759 1.00 7.23 43 TYR B CA 1
ATOM 1595 C C . TYR B 1 43 ? -7.280 -1.737 20.048 1.00 7.01 43 TYR B C 1
ATOM 1596 O O . TYR B 1 43 ? -8.350 -1.592 20.645 1.00 7.48 43 TYR B O 1
ATOM 1605 N N . THR B 1 44 ? -6.315 -2.548 20.467 1.00 7.44 44 THR B N 1
ATOM 1606 C CA . THR B 1 44 ? -6.377 -3.191 21.765 1.00 7.35 44 THR B CA 1
ATOM 1607 C C . THR B 1 44 ? -5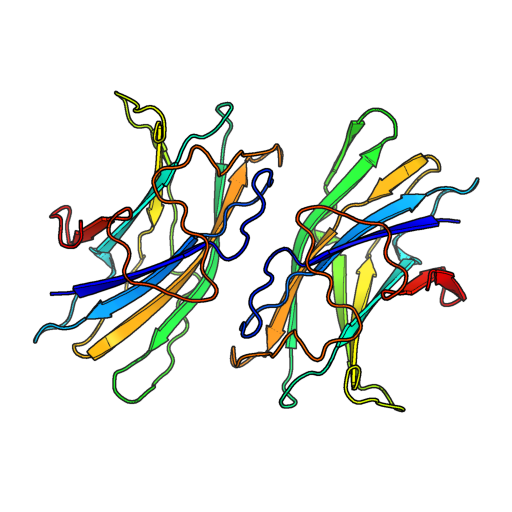.349 -2.551 22.687 1.00 7.51 44 THR B C 1
ATOM 1608 O O . THR B 1 44 ? -4.173 -2.414 22.328 1.00 7.94 44 THR B O 1
ATOM 1612 N N . VAL B 1 45 ? -5.795 -2.138 23.867 1.00 8.02 45 VAL B N 1
ATOM 1613 C CA . VAL B 1 45 ? -4.955 -1.378 24.783 1.00 8.34 45 VAL B CA 1
ATOM 1614 C C . VAL B 1 45 ? -3.799 -2.190 25.406 1.00 9.06 45 VAL B C 1
ATOM 1615 O O . VAL B 1 45 ? -2.802 -1.602 25.821 1.00 9.35 45 VAL B O 1
ATOM 1619 N N . ASP B 1 46 ? -3.932 -3.516 25.462 1.00 8.99 46 ASP B N 1
ATOM 1620 C CA . ASP B 1 46 ? -2.892 -4.407 25.995 1.00 9.39 46 ASP B CA 1
ATOM 1621 C C . ASP B 1 46 ? -2.527 -4.060 27.435 1.00 9.71 46 ASP B C 1
ATOM 1622 O O . ASP B 1 46 ? -1.347 -3.911 27.781 1.00 10.90 46 ASP B O 1
ATOM 1627 N N . GLY B 1 47 ? -3.555 -3.977 28.274 1.00 11.59 47 GLY B N 1
ATOM 1628 C CA . GLY B 1 47 ? -3.395 -3.603 29.663 1.00 11.65 47 GLY B CA 1
ATOM 1629 C C . GLY B 1 47 ? -3.980 -2.223 29.837 1.00 11.77 47 GLY B C 1
ATOM 1630 O O . GLY B 1 47 ? -3.410 -1.235 29.391 1.00 13.34 47 GLY B O 1
ATOM 1631 N N . GLN B 1 48 ? -5.136 -2.156 30.480 1.00 12.24 48 GLN B N 1
ATOM 1632 C CA . GLN B 1 48 ? -5.837 -0.892 30.633 1.00 13.23 48 GLN B CA 1
ATOM 1633 C C . GLN B 1 48 ? -5.017 0.104 31.444 1.00 13.99 48 GLN B C 1
ATOM 1634 O O . GLN B 1 48 ? -4.428 -0.248 32.466 1.00 15.88 48 GLN B O 1
ATOM 1640 N N . LYS B 1 49 ? -4.971 1.345 30.967 1.00 13.69 49 LYS B N 1
ATOM 1641 C CA . LYS B 1 49 ? -4.270 2.420 31.650 1.00 13.99 49 LYS B CA 1
ATOM 1642 C C . LYS B 1 49 ? -4.800 3.716 31.069 1.00 14.01 49 LYS B C 1
ATOM 1643 O O . LYS B 1 49 ? -5.205 3.751 29.905 1.00 14.21 49 LYS B O 1
ATOM 1649 N N . ASP B 1 50 ? -4.827 4.776 31.872 1.00 12.90 50 ASP B N 1
ATOM 1650 C CA . ASP B 1 50 ? -5.108 6.094 31.315 1.00 12.79 50 ASP B CA 1
ATOM 1651 C C . ASP B 1 50 ? -4.082 6.420 30.229 1.00 11.58 50 ASP B C 1
ATOM 1652 O O . ASP B 1 50 ? -2.909 6.034 30.328 1.00 11.58 50 ASP B O 1
ATOM 1657 N N . GLN B 1 51 ? -4.544 7.116 29.193 1.00 10.14 51 GLN B N 1
ATOM 1658 C CA . GLN B 1 51 ? -3.724 7.423 28.026 1.00 8.89 51 GLN B CA 1
ATOM 1659 C C . GLN B 1 51 ? -3.749 8.907 27.706 1.00 10.07 51 GLN B C 1
ATOM 1660 O O . GLN B 1 51 ? -4.644 9.626 28.138 1.00 11.02 51 GLN B O 1
ATOM 1666 N N . THR B 1 52 ? -2.753 9.358 26.949 1.00 9.50 52 THR B N 1
ATOM 1667 C CA . THR B 1 52 ? -2.648 10.751 26.542 1.00 9.73 52 THR B CA 1
ATOM 1668 C C . THR B 1 52 ? -2.408 10.823 25.043 1.00 8.32 52 THR B C 1
ATOM 1669 O O . THR B 1 52 ? -1.678 10.002 24.485 1.00 8.79 52 THR B O 1
ATOM 1673 N N . PHE B 1 53 ? -3.050 11.797 24.402 1.00 9.54 53 PHE B N 1
ATOM 1674 C CA . PHE B 1 53 ? -2.907 12.062 22.980 1.00 8.79 53 PHE B CA 1
ATOM 1675 C C . PHE B 1 53 ? -2.181 13.383 22.782 1.00 8.50 53 PHE B C 1
ATOM 1676 O O . PHE B 1 53 ? -2.426 14.340 23.517 1.00 10.55 53 PHE B O 1
ATOM 1684 N N . TRP B 1 54 ? -1.305 13.428 21.782 1.00 8.19 54 TRP B N 1
ATOM 1685 C CA . TRP B 1 54 ? -0.691 14.669 21.328 1.00 8.96 54 TRP B CA 1
ATOM 1686 C C . TRP B 1 54 ? -0.839 14.755 19.826 1.00 8.21 54 TRP B C 1
ATOM 1687 O O . TRP B 1 54 ? -0.793 13.740 19.125 1.00 9.21 54 TRP B O 1
ATOM 1698 N N . CYS B 1 55 ? -0.965 15.973 19.318 1.00 8.68 55 CYS B N 1
ATOM 1699 C CA . CYS B 1 55 ? -0.815 16.199 17.889 1.00 8.42 55 CYS B CA 1
ATOM 1700 C C . CYS B 1 55 ? 0.533 16.864 17.622 1.00 9.60 55 CYS B C 1
ATOM 1701 O O . CYS B 1 55 ? 0.781 17.983 18.079 1.00 12.13 55 CYS B O 1
ATOM 1704 N N . ASP B 1 56 ? 1.414 16.163 16.914 1.00 9.95 56 ASP B N 1
ATOM 1705 C CA . ASP B 1 56 ? 2.732 16.703 16.585 1.00 11.91 56 ASP B CA 1
ATOM 1706 C C . ASP B 1 56 ? 2.661 17.819 15.544 1.00 10.34 56 ASP B C 1
ATOM 1707 O O . ASP B 1 56 ? 3.461 18.757 15.558 1.00 11.73 56 ASP B O 1
ATOM 1712 N N . HIS B 1 57 ? 1.703 17.697 14.635 1.00 9.10 57 HIS B N 1
ATOM 1713 C CA . HIS B 1 57 ? 1.567 18.612 13.518 1.00 9.16 57 HIS B CA 1
ATOM 1714 C C . HIS B 1 57 ? 0.246 18.334 12.827 1.00 8.70 57 HIS B C 1
ATOM 1715 O O . HIS B 1 57 ? -0.116 17.178 12.622 1.00 9.72 57 HIS B O 1
ATOM 1722 N N . ALA B 1 58 ? -0.480 19.386 12.475 1.00 8.02 58 ALA B N 1
ATOM 1723 C CA . ALA B 1 58 ? -1.621 19.244 11.582 1.00 7.39 58 ALA B CA 1
ATOM 1724 C C . ALA B 1 58 ? -1.719 20.487 10.722 1.00 8.03 58 ALA B C 1
ATOM 1725 O O . ALA B 1 58 ? -1.343 21.582 11.154 1.00 8.75 58 ALA B O 1
ATOM 1727 N N . ALA B 1 59 ? -2.202 20.319 9.500 1.00 8.22 59 ALA B N 1
ATOM 1728 C CA . ALA B 1 59 ? -2.343 21.448 8.590 1.00 8.51 59 ALA B CA 1
ATOM 1729 C C . ALA B 1 59 ? -3.466 21.206 7.605 1.00 8.65 59 ALA B C 1
ATOM 1730 O O . ALA B 1 59 ? -3.726 20.069 7.210 1.00 10.37 59 ALA B O 1
ATOM 1732 N N . ILE B 1 60 ? -4.116 22.296 7.212 1.00 9.02 60 ILE B N 1
ATOM 1733 C CA . ILE B 1 60 ? -5.060 22.302 6.112 1.00 9.41 60 ILE B CA 1
ATOM 1734 C C . ILE B 1 60 ? -4.320 22.756 4.858 1.00 10.57 60 ILE B C 1
ATOM 1735 O O . ILE B 1 60 ? -3.719 23.840 4.819 1.00 11.44 60 ILE B O 1
ATOM 1740 N N . ILE B 1 61 ? -4.363 21.910 3.839 1.00 10.91 61 ILE B N 1
ATOM 1741 C CA . ILE B 1 61 ? -3.649 22.148 2.599 1.00 14.04 61 ILE B CA 1
ATOM 1742 C C . ILE B 1 61 ? -4.653 22.346 1.484 1.00 15.93 61 ILE B C 1
ATOM 1743 O O . ILE B 1 61 ? -5.519 21.494 1.253 1.00 16.04 61 ILE B O 1
ATOM 1748 N N . GLY B 1 62 ? -4.538 23.477 0.803 1.00 18.98 62 GLY B N 1
ATOM 1749 C CA . GLY B 1 62 ? -5.413 23.786 -0.307 1.00 21.61 62 GLY B CA 1
ATOM 1750 C C . GLY B 1 62 ? -5.136 22.941 -1.538 1.00 20.95 62 GLY B C 1
ATOM 1751 O O . GLY B 1 62 ? -4.084 22.300 -1.652 1.00 21.53 62 GLY B O 1
ATOM 1752 N N . SER B 1 63 ? -6.084 22.944 -2.466 1.00 25.34 63 SER B N 1
ATOM 1753 C CA . SER B 1 63 ? -5.948 22.218 -3.723 1.00 31.65 63 SER B CA 1
ATOM 1754 C C . SER B 1 63 ? -4.709 22.643 -4.514 1.00 36.25 63 SER B C 1
ATOM 1755 O O . SER B 1 63 ? -4.158 21.856 -5.284 1.00 37.60 63 SER B O 1
ATOM 1758 N N . ASN B 1 64 ? -4.277 23.886 -4.325 1.00 37.94 64 ASN B N 1
ATOM 1759 C CA . ASN B 1 64 ? -3.091 24.394 -5.012 1.00 42.84 64 ASN B CA 1
ATOM 1760 C C . ASN B 1 64 ? -1.903 24.609 -4.078 1.00 40.33 64 ASN B C 1
ATOM 1761 O O . ASN B 1 64 ? -0.950 25.302 -4.420 1.00 40.86 64 ASN B O 1
ATOM 1766 N N . GLY B 1 65 ? -1.969 24.014 -2.893 1.00 34.32 65 GLY B N 1
ATOM 1767 C CA . GLY B 1 65 ? -0.812 23.956 -2.022 1.00 31.71 65 GLY B CA 1
ATOM 1768 C C . GLY B 1 65 ? -0.734 24.999 -0.925 1.00 29.01 65 GLY B C 1
ATOM 1769 O O . GLY B 1 65 ? 0.276 25.060 -0.212 1.00 29.25 65 GLY B O 1
ATOM 1770 N N . SER B 1 66 ? -1.777 25.817 -0.781 1.00 24.05 66 SER B N 1
ATOM 1771 C CA . SER B 1 66 ? -1.829 26.769 0.329 1.00 22.38 66 SER B CA 1
ATOM 1772 C C . SER B 1 66 ? -1.748 26.018 1.639 1.00 21.17 66 SER B C 1
ATOM 1773 O O . SER B 1 66 ? -2.244 24.900 1.761 1.00 19.86 66 SER B O 1
ATOM 1776 N N . TYR B 1 67 ? -1.135 26.652 2.624 1.00 21.28 67 TYR B N 1
ATOM 1777 C CA . TYR B 1 67 ? -0.829 25.991 3.873 1.00 20.63 67 TYR B CA 1
ATOM 1778 C C . TYR B 1 67 ? -1.360 26.787 5.055 1.00 18.95 67 TYR B C 1
ATOM 1779 O O . TYR B 1 67 ? -1.087 27.985 5.183 1.00 20.70 67 TYR B O 1
ATOM 1788 N N . ASN B 1 68 ? -2.101 26.113 5.927 1.00 15.55 68 ASN B N 1
ATOM 1789 C CA . ASN B 1 68 ? -2.564 26.708 7.173 1.00 14.92 68 ASN B CA 1
ATOM 1790 C C . ASN B 1 68 ? -2.400 25.709 8.314 1.00 13.33 68 ASN B C 1
ATOM 1791 O O . ASN B 1 68 ? -3.065 24.683 8.345 1.00 11.93 68 ASN B O 1
ATOM 1796 N N . GLY B 1 69 ? -1.491 25.998 9.241 1.00 14.65 69 GLY B N 1
ATOM 1797 C CA . GLY B 1 69 ? -1.236 25.098 10.352 1.00 12.49 69 GLY B CA 1
ATOM 1798 C C . GLY B 1 69 ? -2.366 25.146 11.357 1.00 11.62 69 GLY B C 1
ATOM 1799 O O . GLY B 1 69 ? -2.843 26.222 11.705 1.00 13.63 69 GLY B O 1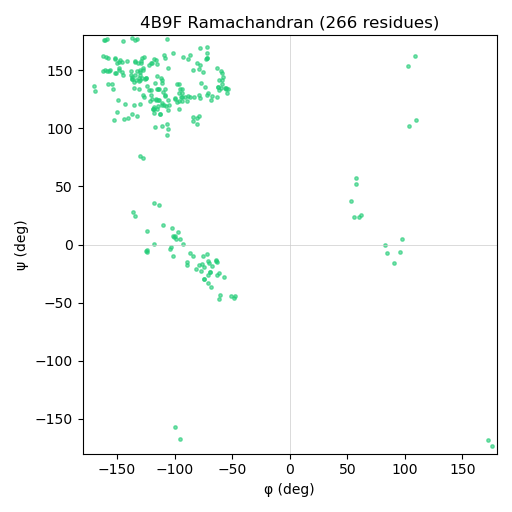
ATOM 1800 N N . ILE B 1 70 ? -2.797 23.973 11.819 1.00 9.96 70 ILE B N 1
ATOM 1801 C CA . ILE B 1 70 ? -3.876 23.881 12.802 1.00 8.86 70 ILE B CA 1
ATOM 1802 C C . ILE B 1 70 ? -3.540 22.868 13.898 1.00 8.52 70 ILE B C 1
ATOM 1803 O O . ILE B 1 70 ? -4.425 22.276 14.505 1.00 9.16 70 ILE B O 1
ATOM 1808 N N . THR B 1 71 ? -2.250 22.683 14.161 1.00 8.31 71 THR B N 1
ATOM 1809 C CA . THR B 1 71 ? -1.794 21.690 15.120 1.00 8.03 71 THR B CA 1
ATOM 1810 C C . THR B 1 71 ? -2.532 21.714 16.454 1.00 7.74 71 THR B C 1
ATOM 1811 O O . THR B 1 71 ? -2.929 20.671 16.977 1.00 8.56 71 THR B O 1
ATOM 1815 N N . SER B 1 72 ? -2.746 22.909 16.996 1.00 7.50 72 SER B N 1
ATOM 1816 C CA . SER B 1 72 ? -3.352 23.040 18.313 1.00 8.18 72 SER B CA 1
ATOM 1817 C C . SER B 1 72 ? -4.852 22.780 18.322 1.00 7.38 72 SER B C 1
ATOM 1818 O O . SER B 1 72 ? -5.452 22.666 19.385 1.00 9.75 72 SER B O 1
ATOM 1821 N N . ASN B 1 73 ? -5.458 22.676 17.145 1.00 7.23 73 ASN B N 1
ATOM 1822 C CA . ASN B 1 73 ? -6.894 22.411 17.075 1.00 7.99 73 ASN B CA 1
ATOM 1823 C C . ASN B 1 73 ? -7.241 20.968 17.366 1.00 8.22 73 ASN B C 1
ATOM 1824 O O . ASN B 1 73 ? -8.400 20.650 17.617 1.00 8.66 73 ASN B O 1
ATOM 1829 N N . VAL B 1 74 ? -6.250 20.090 17.296 1.00 8.01 74 VAL B N 1
ATOM 1830 C CA . VAL B 1 74 ? -6.525 18.656 17.245 1.00 7.95 74 VAL B CA 1
ATOM 1831 C C . VAL B 1 74 ? -6.551 18.066 18.648 1.00 8.61 74 VAL B C 1
ATOM 1832 O O . VAL B 1 74 ? -5.611 18.241 19.419 1.00 10.78 74 VAL B O 1
ATOM 1836 N N . LYS B 1 75 ? -7.638 17.372 18.973 1.00 8.76 75 LYS B N 1
ATOM 1837 C CA . LYS B 1 75 ? -7.859 16.802 20.303 1.00 9.55 75 LYS B CA 1
ATOM 1838 C C . LYS B 1 75 ? -8.068 15.300 20.200 1.00 8.46 75 LYS B C 1
ATOM 1839 O O . LYS B 1 75 ? -8.530 14.804 19.170 1.00 8.91 75 LYS B O 1
ATOM 1845 N N . GLY B 1 76 ? -7.764 14.581 21.275 1.00 8.68 76 GLY B N 1
ATOM 1846 C CA . GLY B 1 76 ? -7.952 13.140 21.301 1.00 8.90 76 GLY B CA 1
ATOM 1847 C C . GLY B 1 76 ? -8.643 12.696 22.571 1.00 10.25 76 GLY B C 1
ATOM 1848 O O . GLY B 1 76 ? -8.374 13.230 23.648 1.00 14.46 76 GLY B O 1
ATOM 1849 N N . THR B 1 77 ? -9.531 11.711 22.425 1.00 8.97 77 THR B N 1
ATOM 1850 C CA . THR B 1 77 ? -10.298 11.119 23.516 1.00 11.58 77 THR B CA 1
ATOM 1851 C C . THR B 1 77 ? -10.175 9.604 23.394 1.00 9.23 77 THR B C 1
ATOM 1852 O O . THR B 1 77 ? -10.172 9.085 22.291 1.00 10.65 77 THR B O 1
ATOM 1856 N N . PHE B 1 78 ? -10.092 8.899 24.518 1.00 9.23 78 PHE B N 1
ATOM 1857 C CA . PHE B 1 78 ? -9.986 7.441 24.493 1.00 9.33 78 PHE B CA 1
ATOM 1858 C C . PHE B 1 78 ? -11.264 6.832 25.019 1.00 8.62 78 PHE B C 1
ATOM 1859 O O . PHE B 1 78 ? -11.755 7.222 26.087 1.00 10.72 78 PHE B O 1
ATOM 1867 N N . VAL B 1 79 ? -11.797 5.868 24.273 1.00 8.94 79 VAL B N 1
ATOM 1868 C CA . VAL B 1 79 ? -13.102 5.299 24.571 1.00 10.17 79 VAL B CA 1
ATOM 1869 C C . VAL B 1 79 ? -13.017 3.785 24.668 1.00 8.89 79 VAL B C 1
ATOM 1870 O O . VAL B 1 79 ? -12.500 3.127 23.761 1.00 10.23 79 VAL B O 1
ATOM 1874 N N . LYS B 1 80 ? -13.505 3.244 25.781 1.00 9.95 80 LYS B N 1
ATOM 1875 C CA . LYS B 1 80 ? -13.614 1.798 25.948 1.00 10.93 80 LYS B CA 1
ATOM 1876 C C . LYS B 1 80 ? -14.827 1.288 25.183 1.00 11.11 80 LYS B C 1
ATOM 1877 O O . LYS B 1 80 ? -15.933 1.793 25.368 1.00 14.93 80 LYS B O 1
ATOM 1883 N N . MET B 1 81 ? -14.625 0.304 24.317 1.00 10.70 81 MET B N 1
ATOM 1884 C CA . MET B 1 81 ? -15.715 -0.216 23.505 1.00 11.81 81 MET B CA 1
ATOM 1885 C C . MET B 1 81 ? -16.619 -1.159 24.299 1.00 12.21 81 MET B C 1
ATOM 1886 O O . MET B 1 81 ? -16.140 -2.043 25.001 1.00 12.92 81 MET B O 1
ATOM 1891 N N A SER B 1 82 ? -17.929 -0.966 24.177 0.36 15.85 82 SER B N 1
ATOM 1892 N N B SER B 1 82 ? -17.927 -0.968 24.190 0.64 11.98 82 SER B N 1
ATOM 1893 C CA A SER B 1 82 ? -18.887 -1.839 24.845 0.36 17.24 82 SER B CA 1
ATOM 1894 C CA B SER B 1 82 ? -18.862 -1.859 24.864 0.64 12.30 82 SER B CA 1
ATOM 1895 C C A SER B 1 82 ? -18.847 -3.249 24.260 0.36 15.35 82 SER B C 1
ATOM 1896 C C B SER B 1 82 ? -18.894 -3.255 24.249 0.64 11.05 82 SER B C 1
ATOM 1897 O O A SER B 1 82 ? -19.013 -4.233 24.981 0.36 18.77 82 SER B O 1
ATOM 1898 O O B SER B 1 82 ? -19.165 -4.236 24.940 0.64 12.97 82 SER B O 1
ATOM 1903 N N . SER B 1 83 ? -18.622 -3.339 22.954 1.00 11.52 83 SER B N 1
ATOM 1904 C CA . SER B 1 83 ? -18.500 -4.631 22.279 1.00 10.63 83 SER B CA 1
ATOM 1905 C C . SER B 1 83 ? -17.085 -4.726 21.751 1.00 10.79 83 SER B C 1
ATOM 1906 O O . SER B 1 83 ? -16.663 -3.879 20.962 1.00 14.46 83 SER B O 1
ATOM 1909 N N . SER B 1 84 ? -16.351 -5.738 22.193 1.00 9.33 84 SER B N 1
ATOM 1910 C CA . SER B 1 84 ? -14.941 -5.843 21.850 1.00 9.55 84 SER B CA 1
ATOM 1911 C C . SER B 1 84 ? -14.640 -7.093 21.051 1.00 8.96 84 SER B C 1
ATOM 1912 O O . SER B 1 84 ? -15.403 -8.066 21.077 1.00 9.32 84 SER B O 1
ATOM 1915 N N . THR B 1 85 ? -13.507 -7.050 20.354 1.00 8.96 85 THR B N 1
ATOM 1916 C CA . THR B 1 85 ? -12.988 -8.197 19.619 1.00 9.34 85 THR B CA 1
ATOM 1917 C C . THR B 1 85 ? -11.507 -8.366 19.939 1.00 8.93 85 THR B C 1
ATOM 1918 O O . THR B 1 85 ? -10.901 -7.538 20.632 1.00 10.13 85 THR B O 1
ATOM 1922 N N . ASN B 1 86 ? -10.905 -9.416 19.397 1.00 10.27 86 ASN B N 1
ATOM 1923 C CA . ASN B 1 86 ? -9.478 -9.627 19.625 1.00 12.03 86 ASN B CA 1
ATOM 1924 C C . ASN B 1 86 ? -8.569 -8.535 19.067 1.00 10.72 86 ASN B C 1
ATOM 1925 O O . ASN B 1 86 ? -7.414 -8.456 19.456 1.00 12.22 86 ASN B O 1
ATOM 1930 N N . ASN B 1 87 ? -9.082 -7.673 18.189 1.00 8.27 87 ASN B N 1
ATOM 1931 C CA . ASN B 1 87 ? -8.257 -6.562 17.721 1.00 8.74 87 ASN B CA 1
ATOM 1932 C C . ASN B 1 87 ? -8.857 -5.168 17.926 1.00 8.24 87 ASN B C 1
ATOM 1933 O O . ASN B 1 87 ? -8.316 -4.174 17.438 1.00 8.37 87 ASN B O 1
ATOM 1938 N N . ALA B 1 88 ? -9.931 -5.090 18.702 1.00 7.95 88 ALA B N 1
ATOM 1939 C CA . ALA B 1 88 ? -10.510 -3.795 19.021 1.00 8.90 88 ALA B CA 1
ATOM 1940 C C . ALA B 1 88 ? -11.234 -3.836 20.354 1.00 8.67 88 ALA B C 1
ATOM 1941 O O . ALA B 1 88 ? -12.311 -4.435 20.474 1.00 9.79 88 ALA B O 1
ATOM 1943 N N . ASP B 1 89 ? -10.645 -3.209 21.366 1.00 8.11 89 ASP B N 1
ATOM 1944 C CA . ASP B 1 89 ? -11.347 -3.016 22.635 1.00 8.00 89 ASP B CA 1
ATOM 1945 C C . ASP B 1 89 ? -11.423 -1.543 23.052 1.00 7.82 89 ASP B C 1
ATOM 1946 O O . ASP B 1 89 ? -12.091 -1.204 24.027 1.00 9.03 89 ASP B O 1
ATOM 1951 N N . THR B 1 90 ? -10.770 -0.680 22.277 1.00 7.71 90 THR B N 1
ATOM 1952 C CA . THR B 1 90 ? -10.622 0.734 22.597 1.00 7.95 90 THR B CA 1
ATOM 1953 C C . THR B 1 90 ? -10.583 1.503 21.284 1.00 7.38 90 THR B C 1
ATOM 1954 O O . THR B 1 90 ? -10.108 0.979 20.275 1.00 7.93 90 THR B O 1
ATOM 1958 N N . TYR B 1 91 ? -11.050 2.746 21.275 1.00 8.28 91 TYR B N 1
ATOM 1959 C CA . TYR B 1 91 ? -10.668 3.605 20.161 1.00 8.48 91 TYR B CA 1
ATOM 1960 C C . TYR B 1 91 ? -10.198 4.966 20.622 1.00 7.41 91 TYR B C 1
ATOM 1961 O O . TYR B 1 91 ? -10.606 5.451 21.674 1.00 8.40 91 TYR B O 1
ATOM 1970 N N . LEU B 1 92 ? -9.288 5.533 19.842 1.00 7.60 92 LEU B N 1
ATOM 1971 C CA . LEU B 1 92 ? -8.942 6.938 19.938 1.00 7.30 92 LEU B CA 1
ATOM 1972 C C . LEU B 1 92 ? -9.892 7.699 19.021 1.00 7.69 92 LEU B C 1
ATOM 1973 O O . LEU B 1 92 ? -10.032 7.356 17.837 1.00 8.47 92 LEU B O 1
ATOM 1978 N N . GLU B 1 93 ? -10.553 8.723 19.557 1.00 7.67 93 GLU B N 1
ATOM 1979 C CA . GLU B 1 93 ? -11.357 9.618 18.740 1.00 8.01 93 GLU B CA 1
ATOM 1980 C C . GLU B 1 93 ? -10.588 10.924 18.585 1.00 8.27 93 GLU B C 1
ATOM 1981 O O . GLU B 1 93 ? -10.272 11.590 19.569 1.00 8.77 93 GLU B O 1
ATOM 1987 N N . ILE B 1 94 ? -10.288 11.285 17.346 1.00 7.63 94 ILE B N 1
ATOM 1988 C CA . ILE B 1 94 ? -9.708 12.586 17.064 1.00 8.24 94 ILE B CA 1
ATOM 1989 C C . ILE B 1 94 ? -10.836 13.559 16.732 1.00 8.57 94 ILE B C 1
ATOM 1990 O O . ILE B 1 94 ? -11.752 13.241 15.970 1.00 9.66 94 ILE B O 1
ATOM 1995 N N . SER B 1 95 ? -10.767 14.736 17.344 1.00 8.56 95 SER B N 1
ATOM 1996 C CA . SER B 1 95 ? -11.711 15.810 17.078 1.00 8.00 95 SER B CA 1
ATOM 1997 C C . SER B 1 95 ? -10.956 17.123 16.901 1.00 8.31 95 SER B C 1
ATOM 1998 O O . SER B 1 95 ? -9.733 17.178 17.085 1.00 8.42 95 SER B O 1
ATOM 2001 N N . PHE B 1 96 ? -11.688 18.181 16.571 1.00 7.93 96 PHE B N 1
ATOM 2002 C CA . PHE B 1 96 ? -11.065 19.461 16.233 1.00 8.74 96 PHE B CA 1
ATOM 2003 C C . PHE B 1 96 ? -11.819 20.601 16.881 1.00 9.15 96 PHE B C 1
ATOM 2004 O O . PHE B 1 96 ? -13.051 20.574 16.955 1.00 10.09 96 PHE B O 1
ATOM 2012 N N . THR B 1 97 ? -11.087 21.626 17.308 1.00 8.58 97 THR B N 1
ATOM 2013 C CA . THR B 1 97 ? -11.715 22.781 17.933 1.00 8.89 97 THR B CA 1
ATOM 2014 C C . THR B 1 97 ? -12.364 23.699 16.901 1.00 9.37 97 THR B C 1
ATOM 2015 O O . THR B 1 97 ? -13.251 24.495 17.231 1.00 11.54 97 THR B O 1
ATOM 2019 N N . GLY B 1 98 ? -11.901 23.616 15.660 1.00 8.81 98 GLY B N 1
ATOM 2020 C CA . GLY B 1 98 ? -12.354 24.505 14.609 1.00 10.12 98 GLY B CA 1
ATOM 2021 C C . GLY B 1 98 ? -11.531 24.315 13.354 1.00 9.72 98 GLY B C 1
ATOM 2022 O O . GLY B 1 98 ? -10.762 23.352 13.248 1.00 10.17 98 GLY B O 1
ATOM 2023 N N . GLY B 1 99 ? -11.682 25.237 12.405 1.00 10.31 99 GLY B N 1
ATOM 2024 C CA . GLY B 1 99 ? -11.059 25.115 11.101 1.00 10.76 99 GLY B CA 1
ATOM 2025 C C . GLY B 1 99 ? -12.096 24.678 10.080 1.00 10.21 99 GLY B C 1
ATOM 2026 O O . GLY B 1 99 ? -13.102 24.029 10.419 1.00 10.79 99 GLY B O 1
ATOM 2027 N N . THR B 1 100 ? -11.864 25.028 8.821 1.00 10.59 100 THR B N 1
ATOM 2028 C CA . THR B 1 100 ? -12.811 24.693 7.763 1.00 11.06 100 THR B CA 1
ATOM 2029 C C . THR B 1 100 ? -12.064 24.052 6.614 1.00 10.00 100 THR B C 1
ATOM 2030 O O . THR B 1 100 ? -11.023 24.558 6.195 1.00 12.30 100 THR B O 1
ATOM 2034 N N . LEU B 1 101 ? -12.603 22.950 6.103 1.00 10.11 101 LEU B N 1
ATOM 2035 C CA . LEU B 1 101 ? -11.983 22.234 5.006 1.00 9.99 101 LEU B CA 1
ATOM 2036 C C . LEU B 1 101 ? -12.848 22.391 3.760 1.00 10.54 101 LEU B C 1
ATOM 2037 O O . LEU B 1 101 ? -13.881 21.736 3.628 1.00 10.87 101 LEU B O 1
ATOM 2042 N N . GLU B 1 102 ? -12.450 23.272 2.850 1.00 11.93 102 GLU B N 1
ATOM 2043 C CA . GLU B 1 102 ? -13.251 23.523 1.659 1.00 13.30 102 GLU B CA 1
ATOM 2044 C C . GLU B 1 102 ? -13.176 22.338 0.690 1.00 13.29 102 GLU B C 1
ATOM 2045 O O . GLU B 1 102 ? -12.270 21.504 0.791 1.00 12.50 102 GLU B O 1
ATOM 2051 N N . PRO B 1 103 ? -14.142 22.242 -0.231 1.00 13.45 103 PRO B N 1
ATOM 2052 C CA . PRO B 1 103 ? -14.090 21.185 -1.237 1.00 15.07 103 PRO B CA 1
ATOM 2053 C C . PRO B 1 103 ? -12.746 21.207 -1.973 1.00 13.40 103 PRO B C 1
ATOM 2054 O O . PRO B 1 103 ? -12.243 22.278 -2.329 1.00 13.23 103 PRO B O 1
ATOM 2058 N N . GLY B 1 104 ? -12.138 20.036 -2.132 1.00 14.31 104 GLY B N 1
ATOM 2059 C CA . GLY B 1 104 ? -10.864 19.934 -2.820 1.00 14.53 104 GLY B CA 1
ATOM 2060 C C . GLY B 1 104 ? -9.642 20.051 -1.919 1.00 14.90 104 GLY B C 1
ATOM 2061 O O . GLY B 1 104 ? -8.536 19.700 -2.334 1.00 18.32 104 GLY B O 1
ATOM 2062 N N . ALA B 1 105 ? -9.827 20.550 -0.699 1.00 12.70 105 ALA B N 1
ATOM 2063 C CA . ALA B 1 105 ? -8.722 20.662 0.250 1.00 12.05 105 ALA B CA 1
ATOM 2064 C C . ALA B 1 105 ? -8.538 19.377 1.048 1.00 11.40 105 ALA B C 1
ATOM 2065 O O . ALA B 1 105 ? -9.425 18.525 1.087 1.00 10.95 105 ALA B O 1
ATOM 2067 N N . HIS B 1 106 ? -7.381 19.232 1.685 1.00 10.04 106 HIS B N 1
ATOM 2068 C CA . HIS B 1 106 ? -7.197 18.127 2.615 1.00 9.78 106 HIS B CA 1
ATOM 2069 C C . HIS B 1 106 ? -6.602 18.593 3.927 1.00 9.41 106 HIS B C 1
ATOM 2070 O O . HIS B 1 106 ? -5.968 19.648 3.996 1.00 12.21 106 HIS B O 1
ATOM 2077 N N . VAL B 1 107 ? -6.833 17.814 4.973 1.00 9.20 107 VAL B N 1
ATOM 2078 C CA . VAL B 1 107 ? -6.204 18.086 6.258 1.00 9.09 107 VAL B CA 1
ATOM 2079 C C . VAL B 1 107 ? -5.334 16.892 6.622 1.00 8.89 107 VAL B C 1
ATOM 2080 O O . VAL B 1 107 ? -5.747 15.743 6.486 1.00 9.52 107 VAL B O 1
ATOM 2084 N N A GLN B 1 108 ? -4.111 17.167 7.056 0.50 9.39 108 GLN B N 1
ATOM 2085 N N B GLN B 1 108 ? -4.117 17.182 7.069 0.50 9.39 108 GLN B N 1
ATOM 2086 C CA A GLN B 1 108 ? -3.205 16.115 7.481 0.50 9.79 108 GLN B CA 1
ATOM 2087 C CA B GLN B 1 108 ? -3.174 16.161 7.487 0.50 9.79 108 GLN B CA 1
ATOM 2088 C C A GLN B 1 108 ? -2.983 16.242 8.977 0.50 8.42 108 GLN B C 1
ATOM 2089 C C B GLN B 1 108 ? -3.004 16.255 8.994 0.50 8.42 108 GLN B C 1
ATOM 2090 O O A GLN B 1 108 ? -2.789 17.346 9.485 0.50 10.06 108 GLN B O 1
ATOM 2091 O O B GLN B 1 108 ? -2.860 17.352 9.531 0.50 10.06 108 GLN B O 1
ATOM 2102 N N . ILE B 1 109 ? -3.032 15.111 9.673 1.00 8.58 109 ILE B N 1
ATOM 2103 C CA . ILE B 1 109 ? -2.902 15.077 11.125 1.00 8.72 109 ILE B CA 1
ATOM 2104 C C . ILE B 1 109 ? -1.857 14.043 11.516 1.00 8.92 109 ILE B C 1
ATOM 2105 O O . ILE B 1 109 ? -1.981 12.866 11.161 1.00 10.16 109 ILE B O 1
ATOM 2110 N N . GLN B 1 110 ? -0.827 14.485 12.238 1.00 7.74 110 GLN B N 1
ATOM 2111 C CA . GLN B 1 110 ? 0.210 13.591 12.718 1.00 9.64 110 GLN B CA 1
ATOM 2112 C C . GLN B 1 110 ? -0.038 13.408 14.213 1.00 10.01 110 GLN B C 1
ATOM 2113 O O . GLN B 1 110 ? 0.281 14.280 15.017 1.00 12.28 110 GLN B O 1
ATOM 2119 N N . GLY B 1 111 ? -0.676 12.290 14.567 1.00 9.31 111 GLY B N 1
ATOM 2120 C CA . GLY B 1 111 ? -1.100 12.060 15.934 1.00 10.19 111 GLY B CA 1
ATOM 2121 C C . GLY B 1 111 ? -0.171 11.114 16.668 1.00 9.35 111 GLY B C 1
ATOM 2122 O O . GLY B 1 111 ? 0.625 10.399 16.060 1.00 10.03 111 GLY B O 1
ATOM 2123 N N . ARG B 1 112 ? -0.294 11.085 17.989 1.00 8.52 112 ARG B N 1
ATOM 2124 C CA . ARG B 1 112 ? 0.585 10.270 18.807 1.00 9.25 112 ARG B CA 1
ATOM 2125 C C . ARG B 1 112 ? -0.100 10.007 20.135 1.00 8.30 112 ARG B C 1
ATOM 2126 O O . ARG B 1 112 ? -0.703 10.912 20.719 1.00 9.16 112 ARG B O 1
ATOM 2134 N N . PHE B 1 113 ? -0.012 8.779 20.632 1.00 8.38 113 PHE B N 1
ATOM 2135 C CA . PHE B 1 113 ? -0.568 8.503 21.945 1.00 8.15 113 PHE B CA 1
ATOM 2136 C C . PHE B 1 113 ? 0.190 7.444 22.694 1.00 7.50 113 PHE B C 1
ATOM 2137 O O . PHE B 1 113 ? 0.911 6.640 22.096 1.00 8.75 113 PHE B O 1
ATOM 2145 N N . ALA B 1 114 ? 0.054 7.480 24.012 1.00 7.37 114 ALA B N 1
ATOM 2146 C CA . ALA B 1 114 ? 0.814 6.621 24.900 1.00 7.76 114 ALA B CA 1
ATOM 2147 C C . ALA B 1 114 ? 0.006 6.367 26.170 1.00 9.12 114 ALA B C 1
ATOM 2148 O O . ALA B 1 114 ? -0.923 7.125 26.496 1.00 9.18 114 ALA B O 1
ATOM 2150 N N . LYS B 1 115 ? 0.356 5.296 26.876 1.00 9.21 115 LYS B N 1
ATOM 2151 C CA . LYS B 1 115 ? -0.179 5.068 28.207 1.00 9.37 115 LYS B CA 1
ATOM 2152 C C . LYS B 1 115 ? 0.569 5.947 29.203 1.00 10.07 115 LYS B C 1
ATOM 2153 O O . LYS B 1 115 ? 1.739 6.296 28.991 1.00 10.72 115 LYS B O 1
ATOM 2159 N N . ASN B 1 116 ? -0.110 6.318 30.281 1.00 9.94 116 ASN B N 1
ATOM 2160 C CA . ASN B 1 116 ? 0.455 7.302 31.195 1.00 12.18 116 ASN B CA 1
ATOM 2161 C C . ASN B 1 116 ? 1.643 6.791 32.012 1.00 11.96 116 ASN B C 1
ATOM 2162 O O . ASN B 1 116 ? 2.374 7.585 32.608 1.00 15.29 116 ASN B O 1
ATOM 2167 N N . ASP B 1 117 ? 1.840 5.474 32.022 1.00 11.60 117 ASP B N 1
ATOM 2168 C CA . ASP B 1 117 ? 3.025 4.876 32.641 1.00 12.42 117 ASP B CA 1
ATOM 2169 C C . ASP B 1 117 ? 4.068 4.479 31.596 1.00 11.50 117 ASP B C 1
ATOM 2170 O O . ASP B 1 117 ? 5.063 3.834 31.929 1.00 13.05 117 ASP B O 1
ATOM 2175 N N . TRP B 1 118 ? 3.829 4.857 30.342 1.00 10.60 118 TRP B N 1
ATOM 2176 C CA . TRP B 1 118 ? 4.741 4.556 29.238 1.00 10.64 118 TRP B CA 1
ATOM 2177 C C . TRP B 1 118 ? 4.948 3.063 29.026 1.00 10.43 118 TRP B C 1
ATOM 2178 O O . TRP B 1 118 ? 5.941 2.645 28.444 1.00 12.55 118 TRP B O 1
ATOM 2189 N N . SER B 1 119 ? 3.986 2.258 29.464 1.00 10.25 119 SER B N 1
ATOM 2190 C CA . SER B 1 119 ? 4.072 0.823 29.216 1.00 9.70 119 SER B CA 1
ATOM 2191 C C . SER B 1 119 ? 3.795 0.526 27.748 1.00 9.40 119 SER B C 1
ATOM 2192 O O . SER B 1 119 ? 3.224 1.340 27.020 1.00 10.71 119 SER B O 1
ATOM 2195 N N . ASN B 1 120 ? 4.232 -0.640 27.303 1.00 9.30 120 ASN B N 1
ATOM 2196 C CA . ASN B 1 120 ? 4.163 -0.972 25.896 1.00 9.12 120 ASN B CA 1
ATOM 2197 C C . ASN B 1 120 ? 2.789 -1.385 25.399 1.00 8.77 120 ASN B C 1
ATOM 2198 O O . ASN B 1 120 ? 1.949 -1.878 26.165 1.00 9.27 120 ASN B O 1
ATOM 2203 N N . TYR B 1 121 ? 2.599 -1.169 24.099 1.00 8.09 121 TYR B N 1
ATOM 2204 C CA . TYR B 1 121 ? 1.498 -1.713 23.319 1.00 7.87 121 TYR B CA 1
ATOM 2205 C C . TYR B 1 121 ? 2.043 -2.775 22.365 1.00 8.29 121 TYR B C 1
ATOM 2206 O O . TYR B 1 121 ? 3.244 -2.822 22.076 1.00 8.46 121 TYR B O 1
ATOM 2215 N N . THR B 1 122 ? 1.128 -3.590 21.848 1.00 7.83 122 THR B N 1
ATOM 2216 C CA . THR B 1 122 ? 1.376 -4.511 20.745 1.00 7.77 122 THR B CA 1
ATOM 2217 C C . THR B 1 122 ? 0.547 -4.021 19.571 1.00 7.49 122 THR B C 1
ATOM 2218 O O . THR B 1 122 ? -0.659 -3.860 19.702 1.00 8.11 122 THR B O 1
ATOM 2222 N N . GLN B 1 123 ? 1.169 -3.776 18.419 1.00 8.16 123 GLN B N 1
ATOM 2223 C CA . GLN B 1 123 ? 0.411 -3.222 17.290 1.00 8.86 123 GLN B CA 1
ATOM 2224 C C . GLN B 1 123 ? -0.209 -4.301 16.394 1.00 9.27 123 GLN B C 1
ATOM 2225 O O . GLN B 1 123 ? -1.122 -4.016 15.629 1.00 10.19 123 GLN B O 1
ATOM 2231 N N . SER B 1 124 ? 0.280 -5.538 16.491 1.00 9.91 124 SER B N 1
ATOM 2232 C CA . SER B 1 124 ? -0.184 -6.615 15.612 1.00 10.87 124 SER B CA 1
ATOM 2233 C C . SER B 1 124 ? -1.598 -7.094 15.922 1.00 10.75 124 SER B C 1
ATOM 2234 O O . SER B 1 124 ? -2.161 -7.866 15.162 1.00 14.48 124 SER B O 1
ATOM 2237 N N . ASN B 1 125 ? -2.168 -6.625 17.027 1.00 9.24 125 ASN B N 1
ATOM 2238 C CA . ASN B 1 125 ? -3.542 -6.983 17.382 1.00 8.13 125 ASN B CA 1
ATOM 2239 C C . ASN B 1 125 ? -4.435 -5.740 17.432 1.00 7.51 125 ASN B C 1
ATOM 2240 O O . ASN B 1 125 ? -5.350 -5.651 18.249 1.00 9.10 125 ASN B O 1
ATOM 2245 N N . ASP B 1 126 ? -4.162 -4.794 16.534 1.00 8.36 126 ASP B N 1
ATOM 2246 C CA . ASP B 1 126 ? -4.910 -3.544 16.449 1.00 7.75 126 ASP B CA 1
ATOM 2247 C C . ASP B 1 126 ? -5.607 -3.431 15.097 1.00 7.89 126 ASP B C 1
ATOM 2248 O O . ASP B 1 126 ? -4.956 -3.342 14.048 1.00 8.95 126 ASP B O 1
ATOM 2253 N N . TYR B 1 127 ? -6.936 -3.398 15.134 1.00 7.60 127 TYR B N 1
ATOM 2254 C CA . TYR B 1 127 ? -7.774 -3.332 13.943 1.00 7.92 127 TYR B CA 1
ATOM 2255 C C . TYR B 1 127 ? -7.330 -2.261 12.943 1.00 7.60 127 TYR B C 1
ATOM 2256 O O . TYR B 1 127 ? -7.247 -2.527 11.746 1.00 8.81 127 TYR B O 1
ATOM 2265 N N . SER B 1 128 ? -7.039 -1.054 13.430 1.00 7.06 128 SER B N 1
ATOM 2266 C CA . SER B 1 128 ? -6.789 0.071 12.525 1.00 7.51 128 SER B CA 1
ATOM 2267 C C . SER B 1 128 ? -5.346 0.192 12.058 1.00 7.53 128 SER B C 1
ATOM 2268 O O . SER B 1 128 ? -5.057 1.017 11.201 1.00 8.33 128 SER B O 1
ATOM 2271 N N . PHE B 1 129 ? -4.446 -0.608 12.621 1.00 7.83 129 PHE B N 1
ATOM 2272 C CA . PHE B 1 129 ? -3.024 -0.468 12.306 1.00 8.15 129 PHE B CA 1
ATOM 2273 C C . PHE B 1 129 ? -2.729 -0.733 10.832 1.00 8.16 129 PHE B C 1
ATOM 2274 O O . PHE B 1 129 ? -3.227 -1.694 10.248 1.00 9.86 129 PHE B O 1
ATOM 2282 N N . LYS B 1 130 ? -1.908 0.124 10.240 1.00 8.59 130 LYS B N 1
ATOM 2283 C CA . LYS B 1 130 ? -1.554 0.006 8.833 1.00 10.25 130 LYS B CA 1
ATOM 2284 C C . LYS B 1 130 ? -0.076 0.342 8.648 1.00 11.41 130 LYS B C 1
ATOM 2285 O O . LYS B 1 130 ? 0.332 1.488 8.801 1.00 12.24 130 LYS B O 1
ATOM 2291 N N . SER B 1 131 ? 0.725 -0.671 8.356 1.00 14.10 131 SER B N 1
ATOM 2292 C CA . SER B 1 131 ? 2.116 -0.445 8.037 1.00 19.81 131 SER B CA 1
ATOM 2293 C C . SER B 1 131 ? 2.170 -0.100 6.567 1.00 21.49 131 SER B C 1
ATOM 2294 O O . SER B 1 131 ? 1.914 -0.935 5.701 1.00 26.57 131 SER B O 1
ATOM 2297 N N . ALA B 1 132 ? 2.477 1.151 6.292 1.00 22.62 132 ALA B N 1
ATOM 2298 C CA . ALA B 1 132 ? 2.698 1.594 4.934 1.00 20.08 132 ALA B CA 1
ATOM 2299 C C . ALA B 1 132 ? 3.694 2.713 5.080 1.00 21.63 132 ALA B C 1
ATOM 2300 O O . ALA B 1 132 ? 3.802 3.310 6.152 1.00 25.88 132 ALA B O 1
ATOM 2302 N N . SER B 1 133 ? 4.441 2.990 4.025 1.00 20.99 133 SER B N 1
ATOM 2303 C CA . SER B 1 133 ? 5.460 4.017 4.125 1.00 22.19 133 SER B CA 1
ATOM 2304 C C . SER B 1 133 ? 4.866 5.413 3.964 1.00 18.58 133 SER B C 1
ATOM 2305 O O . SER B 1 133 ? 5.467 6.391 4.389 1.00 21.09 133 SER B O 1
ATOM 2308 N N . GLN B 1 134 ? 3.687 5.500 3.351 1.00 15.34 134 GLN B N 1
ATOM 2309 C CA . GLN B 1 134 ? 3.014 6.775 3.148 1.00 14.36 134 GLN B CA 1
ATOM 2310 C C . GLN B 1 134 ? 1.510 6.570 3.277 1.00 12.72 134 GLN B C 1
ATOM 2311 O O . GLN B 1 134 ? 1.046 5.445 3.414 1.00 12.60 134 GLN B O 1
ATOM 2317 N N . PHE B 1 135 ? 0.744 7.653 3.216 1.00 11.86 135 PHE B N 1
ATOM 2318 C CA . PHE B 1 135 ? -0.712 7.540 3.305 1.00 11.88 135 PHE B CA 1
ATOM 2319 C C . PHE B 1 135 ? -1.260 6.591 2.252 1.00 12.24 135 PHE B C 1
ATOM 2320 O O . PHE B 1 135 ? -0.903 6.683 1.072 1.00 13.95 135 PHE B O 1
ATOM 2328 N N . VAL B 1 136 ? -2.150 5.693 2.671 1.00 10.91 136 VAL B N 1
ATOM 2329 C CA . VAL B 1 136 ? -2.886 4.861 1.726 1.00 11.54 136 VAL B CA 1
ATOM 2330 C C . VAL B 1 136 ? -4.376 4.927 2.057 1.00 10.51 136 VAL B C 1
ATOM 2331 O O . VAL B 1 136 ? -4.752 5.119 3.214 1.00 10.00 136 VAL B O 1
ATOM 2335 N N . GLU B 1 137 ? -5.235 4.786 1.051 1.00 10.62 137 GLU B N 1
ATOM 2336 C CA . GLU B 1 137 ? -6.666 4.777 1.333 1.00 10.92 137 GLU B CA 1
ATOM 2337 C C . GLU B 1 137 ? -6.961 3.612 2.281 1.00 10.81 137 GLU B C 1
ATOM 2338 O O . GLU B 1 137 ? -6.465 2.500 2.075 1.00 13.85 137 GLU B O 1
ATOM 2344 N N . TRP B 1 138 ? -7.758 3.855 3.322 1.00 9.68 138 TRP B N 1
ATOM 2345 C CA . TRP B 1 138 ? -7.863 2.881 4.417 1.00 8.69 138 TRP B CA 1
ATOM 2346 C C . TRP B 1 138 ? -9.240 2.944 5.050 1.00 10.11 138 TRP B C 1
ATOM 2347 O O . TRP B 1 138 ? -9.612 3.958 5.646 1.00 12.00 138 TRP B O 1
ATOM 2358 N N . ASP B 1 139 ? -9.998 1.863 4.908 1.00 11.21 139 ASP B N 1
ATOM 2359 C CA . ASP B 1 139 ? -11.352 1.822 5.447 1.00 11.92 139 ASP B CA 1
ATOM 2360 C C . ASP B 1 139 ? -11.458 1.169 6.833 1.00 10.78 139 ASP B C 1
ATOM 2361 O O . ASP B 1 139 ? -12.566 0.879 7.296 1.00 12.48 139 ASP B O 1
ATOM 2366 N N A GLN B 1 140 ? -10.323 0.963 7.498 0.43 10.23 140 GLN B N 1
ATOM 2367 N N B GLN B 1 140 ? -10.320 0.946 7.491 0.57 9.14 140 GLN B N 1
ATOM 2368 C CA A GLN B 1 140 ? -10.332 0.385 8.840 0.43 10.28 140 GLN B CA 1
ATOM 2369 C CA B GLN B 1 140 ? -10.325 0.394 8.847 0.57 9.37 140 GLN B CA 1
ATOM 2370 C C A GLN B 1 140 ? -10.207 1.452 9.922 0.43 10.35 140 GLN B C 1
ATOM 2371 C C B GLN B 1 140 ? -10.064 1.456 9.908 0.57 9.87 140 GLN B C 1
ATOM 2372 O O A GLN B 1 140 ? -10.088 1.138 11.103 0.43 11.92 140 GLN B O 1
ATOM 2373 O O B GLN B 1 140 ? -9.724 1.144 11.045 0.57 9.05 140 GLN B O 1
ATOM 2384 N N . VAL B 1 141 ? -10.221 2.712 9.503 1.00 9.12 141 VAL B N 1
ATOM 2385 C CA . VAL B 1 141 ? -10.433 3.826 10.421 1.00 8.43 141 VAL B CA 1
ATOM 2386 C C . VAL B 1 141 ? -11.773 4.427 9.983 1.00 9.73 141 VAL B C 1
ATOM 2387 O O . VAL B 1 141 ? -12.165 4.278 8.827 1.00 11.64 141 VAL B O 1
ATOM 2391 N N . THR B 1 142 ? -12.500 5.053 10.898 1.00 8.76 142 THR B N 1
ATOM 2392 C CA . THR B 1 142 ? -13.803 5.603 10.551 1.00 8.87 142 THR B CA 1
ATOM 2393 C C . THR B 1 142 ? -13.828 7.128 10.693 1.00 7.70 142 THR B C 1
ATOM 2394 O O . THR B 1 142 ? -12.993 7.717 11.384 1.00 8.51 142 THR B O 1
ATOM 2398 N N . ALA B 1 143 ? -14.781 7.763 10.014 1.00 8.07 143 ALA B N 1
ATOM 2399 C CA . ALA B 1 143 ? -14.977 9.210 10.105 1.00 7.79 143 ALA B CA 1
ATOM 2400 C C . ALA B 1 143 ? -16.455 9.526 10.183 1.00 8.10 143 ALA B C 1
ATOM 2401 O O . ALA B 1 143 ? -17.284 8.821 9.592 1.00 8.41 143 ALA B O 1
ATOM 2403 N N . TYR B 1 144 ? -16.765 10.617 10.882 1.00 7.97 144 TYR B N 1
ATOM 2404 C CA . TYR B 1 144 ? -18.146 11.014 11.151 1.00 7.95 144 TYR B CA 1
ATOM 2405 C C . TYR B 1 144 ? -18.275 12.507 10.975 1.00 7.41 144 TYR B C 1
ATOM 2406 O O . TYR B 1 144 ? -17.345 13.254 11.297 1.00 8.72 144 TYR B O 1
ATOM 2415 N N . LEU B 1 145 ? -19.440 12.944 10.497 1.00 8.11 145 LEU B N 1
ATOM 2416 C CA . LEU B 1 145 ? -19.795 14.360 10.455 1.00 8.08 145 LEU B CA 1
ATOM 2417 C C . LEU B 1 145 ? -21.017 14.559 11.338 1.00 8.23 145 LEU B C 1
ATOM 2418 O O . LEU B 1 145 ? -22.064 13.959 11.085 1.00 8.67 145 LEU B O 1
ATOM 2423 N N . ASN B 1 146 ? -20.870 15.375 12.380 1.00 9.06 146 ASN B N 1
ATOM 2424 C CA . ASN B 1 146 ? -21.925 15.602 13.372 1.00 8.89 146 ASN B CA 1
ATOM 2425 C C . ASN B 1 146 ? -22.410 14.307 14.007 1.00 8.47 146 ASN B C 1
ATOM 2426 O O . ASN B 1 146 ? -23.532 14.246 14.492 1.00 10.05 146 ASN B O 1
ATOM 2431 N N . GLY B 1 147 ? -21.578 13.271 13.994 1.00 8.59 147 GLY B N 1
ATOM 2432 C CA . GLY B 1 147 ? -21.992 11.978 14.507 1.00 9.32 147 GLY B CA 1
ATOM 2433 C C . GLY B 1 147 ? -22.518 10.985 13.480 1.00 8.98 147 GLY B C 1
ATOM 2434 O O . GLY B 1 147 ? -22.778 9.830 13.816 1.00 10.63 147 GLY B O 1
ATOM 2435 N N . VAL B 1 148 ? -22.685 11.427 12.235 1.00 8.49 148 VAL B N 1
ATOM 2436 C CA . VAL B 1 148 ? -23.125 10.558 11.141 1.00 8.34 148 VAL B CA 1
ATOM 2437 C C . VAL B 1 148 ? -21.924 9.862 10.504 1.00 8.66 148 VAL B C 1
ATOM 2438 O O . VAL B 1 148 ? -20.956 10.518 10.119 1.00 8.79 148 VAL B O 1
ATOM 2442 N N . LEU B 1 149 ? -21.969 8.537 10.393 1.00 9.60 149 LEU B N 1
ATOM 2443 C CA . LEU B 1 149 ? -20.853 7.792 9.817 1.00 9.51 149 LEU B CA 1
ATOM 2444 C C . LEU B 1 149 ? -20.731 8.088 8.331 1.00 10.06 149 LEU B C 1
ATOM 2445 O O . LEU B 1 149 ? -21.694 7.902 7.588 1.00 12.20 149 LEU B O 1
ATOM 2450 N N . VAL B 1 150 ? -19.557 8.548 7.891 1.00 9.56 150 VAL B N 1
ATOM 2451 C CA . VAL B 1 150 ? -19.349 8.855 6.473 1.00 10.18 150 VAL B CA 1
ATOM 2452 C C . VAL B 1 150 ? -18.169 8.109 5.841 1.00 10.91 150 VAL B C 1
ATOM 2453 O O . VAL B 1 150 ? -17.963 8.180 4.634 1.00 13.98 150 VAL B O 1
ATOM 2457 N N . TRP B 1 151 ? -17.404 7.382 6.647 1.00 10.69 151 TRP B N 1
ATOM 2458 C CA . TRP B 1 151 ? -16.273 6.617 6.127 1.00 10.12 151 TRP B CA 1
ATOM 2459 C C . TRP B 1 151 ? -16.016 5.440 7.039 1.00 10.22 151 TRP B C 1
ATOM 2460 O O . TRP B 1 151 ? -15.972 5.607 8.255 1.00 10.30 151 TRP B O 1
ATOM 2471 N N . GLY B 1 152 ? -15.831 4.262 6.451 1.00 12.24 152 GLY B N 1
ATOM 2472 C CA . GLY B 1 152 ? -15.436 3.092 7.220 1.00 16.25 152 GLY B CA 1
ATOM 2473 C C . GLY B 1 152 ? -16.586 2.288 7.791 1.00 23.35 152 GLY B C 1
ATOM 2474 O O . GLY B 1 152 ? -17.746 2.503 7.440 1.00 22.07 152 GLY B O 1
#

Nearest PDB structures (foldseek):
  4b9f-assembly2_B  TM=9.993E-01  e=1.539E-32  Acetivibrio thermocellus ATCC 27405
  4jo5-assembly1_A  TM=9.976E-01  e=1.999E-30  Acetivibrio thermocellus YS
  1g43-assembly1_A  TM=9.527E-01  e=8.410E-21  Ruminiclostridium cellulolyticum
  4b9c-assembly1_A  TM=9.250E-01  e=1.067E-16  Acetivibrio thermocellus ATCC 27405
  3zqx-assembly1_A  TM=8.938E-01  e=1.293E-13  Acetivibrio thermocellus

Solvent-accessible surface area: 12996 Å² total; per-residue (Å²): 130,16,76,0,31,0,26,2,19,8,48,10,69,54,13,28,12,0,16,0,11,0,47,0,24,1,84,15,110,82,55,11,66,0,53,97,0,27,0,52,0,26,0,12,10,50,46,101,85,106,26,46,19,95,18,22,9,0,2,16,39,18,95,131,50,59,116,83,44,9,43,114,50,13,101,27,73,50,50,146,54,129,90,69,76,152,56,5,39,4,26,0,39,0,18,4,76,21,37,65,0,95,50,44,2,44,0,36,0,11,0,19,0,0,4,88,74,40,34,84,0,45,1,91,53,10,87,0,43,68,61,25,65,94,33,39,119,36,95,59,0,15,0,32,48,112,63,98,84,50,41,79,107,7,71,0,29,0,23,2,20,8,47,12,70,80,15,21,9,0,18,0,14,0,51,0,23,1,74,23,114,74,58,10,65,0,48,98,0,26,0,57,0,26,0,9,10,52,48,100,88,104,24,50,25,82,23,24,9,0,2,20,33,11,82,152,50,69,107,87,50,18,45,102,33,10,108,26,67,50,46,147,52,126,88,74,84,133,49,6,45,5,27,0,40,1,26,10,84,18,32,84,0,97,57,39,2,33,0,39,0,15,0,13,0,1,3,78,75,49,43,84,1,46,2,86,48,10,81,0,42,60,69,26,68,77,46,50,114,43,84,48,0,10,0,23,38,111,62,96,94,48,43,62

GO terms:
  GO:0005515 protein binding (F, IPI)

B-factor: mean 16.23, std 9.26, range [6.65, 60.04]

Secondary structure (DSSP, 8-state):
-EEEEEEES---SEES-B-EEEEEEE-SSS-EEGGGEEEEEEE--SS---EEEEEEEEEEE-TT--EEE-GGGEEEEEEEEEEEETTEEEEEEEEESS-EE-TT-EEEEEEEEEETT---EESTT-TT--B-SS-EE-TTSEEEETTEEEE-/-EEEEEEES---SEES-B-EEEEEEE-SSS-EEGGGEEEEEEE--SS---EEEEEEEEEEE-TT--EEE-GGGEEEEEEEEEEEETTEEEEEEEEESS-EE-TT-EEEEEEEEEETT---EESTT-TT--B-SS-EE-TTSEEEETTEEEE-

Sequence (304 aa):
NLKVEFYNSNPSDTTNSSINPQFKVTNTGSSAIDLSKLTLRYYYTVDGQKDQTFWCDHAAIIGSNNGSYNNGITSSNVKGTTFVKMSSSTNNNADTYLEISFTGGTLEPGAHVQIQGRFAKNDWSNYTQSNDYSFKSASQFVEWDQVTAYLNGVLLVWGNNLKVEFYNSNPSDTTNSSINPQFKVTNTGSSAIDLSKLTLRYYYTVDGQKDQTFWCDHAAIIGSNGSYNGITSNVKGTFVKMSSSSTNNADTYLEISFTGGTLEPGAHVQQIQGRFAKNDWSNYTQSNDYSFKSASQFVEWDQQVTAYLNGVLVWG

Foldseek 3Di:
DKFKWWAWQDDDQKFQKTKIKIKMAAQDQFKAKQQQKKKKFFFDPADDAAKAKAWPWKWKADQVGDTGTQRVQKGWDKAADPDADQGGGIIIMIGGNTDMHGHNMMMITTMMMGGPVSHIDGGVSHQRHHHDNDIDGGQSMWMDGNNHTDGD/DKFKWWAWQDDDQKFQKTKIKIKIAQQDQFKAKQQQKKKKWFFDPADDADKAKAWPWKWKAALVGDTDTQRVFKGWDKAADPDADQTGGIMIMIGGNTDIHHHNIMMIITMMMGGPVSHMDGGVSHQRHHHDNDIDGGQSMWMDGNNHTDGD